Protein 1PSW (pdb70)

Secondary structure (DSSP, 8-state):
-EEEE--SSS---HHHHHHHHHHSTT--EE---GGGHHHHT---EEE----HHHHHHHHHHTTTTT-SEEEE-S--SGGGHHHHHTT-SEEEEE----TTT-TEEE---TTT----HHHHHTTS-TT---GGGSPSSP--------HHHHHHHHHHTT--SS---EEE---TT-GGGSPPHHHHHHHHHHHHHTT--EEE---GGGHHHHHHHHTTS-HHHHTTEEE-TTTS-HHHHHHHHHTSS-EEEESS---HHHHTT--EEEEESSS-TTSS----TTEEEEESS------HHHHTS-HHHHHHHHHHHHHHHH-

Organism: Escherichia coli (strain K12) (NCBI:txid83333)

Foldseek 3Di:
DEEEEFDAFLQGAVLQLVLLCVVDPPDAYEYYAPLCQLVLVLPSHNYHDYVVVPLLVSLCVLLVVVHQEYEYEDLDAVSLSSCVSVVHPAYEYENRVYVPSHVQYADDDCVQEFASLRNNCRSDHRPQTHSVSDDPDRDQQAGDEDPVLLVVLCVVQPHDPQFAEEEEQDAPVAQQQGQDLQQVLVLLVVVVVVGHAYEYEAAPVCQVSLVVSLVVDDPVSNVRYYYCHNVDRVNSVLSNLLRHQEYEYTPHSVLSNLNSQHQYEYEGEQDDCRYPNSNHPNYHYDWDDPDNHYGPRSPPCHSVNVNVVVVVSSVVSVD

InterPro domains:
  IPR002201 Glycosyl transferase, family 9 [PF01075] (69-324)
  IPR002201 Glycosyl transferase, family 9 [cd03789] (2-341)
  IPR011910 ADP-heptose--LPS heptosyltransferase 2 [TIGR02195] (2-343)
  IPR051199 Lipopolysaccharide/Lipooligosaccharide Heptosyltransferase [PTHR30160] (1-345)

CATH classification: 3.40.50.2000 (+1 more: 3.40.50.2000)

Radius of gyration: 20.98 Å; Cα contacts (8 Å, |Δi|>4): 592; chains: 1; bounding box: 40×54×54 Å

GO terms:
  GO:0008713 ADP-heptose-lipopolysaccharide heptosyltransferase activity (F, IDA)
  GO:0008713 ADP-heptose-lipopolysaccharide heptosyltransferase activity (F, EXP)
  GO:0005829 cytosol (C, IDA)
  GO:0009244 lipopolysaccharide core region biosynthetic process (P, IMP)

Structure (mmCIF, N/CA/C/O backbone):
data_1PSW
#
_entry.id   1PSW
#
_cell.length_a   63.407
_cell.length_b   150.125
_cell.length_c   49.674
_cell.angle_alpha   90.00
_cell.angle_beta   90.00
_cell.angle_gamma   90.00
#
_symmetry.space_group_name_H-M   'P 21 21 2'
#
loop_
_entity.id
_entity.type
_entity.pdbx_description
1 polymer 'ADP-HEPTOSE LPS HEPTOSYLTRANSFERASE II'
2 water water
#
loop_
_atom_site.group_PDB
_atom_site.id
_atom_site.type_symbol
_atom_site.label_atom_id
_atom_site.label_alt_id
_atom_site.label_comp_id
_atom_site.label_asym_id
_atom_site.label_entity_id
_atom_site.label_seq_id
_atom_site.pdbx_PDB_ins_code
_atom_site.Cartn_x
_atom_site.Cartn_y
_atom_site.Cartn_z
_atom_site.occupancy
_atom_site.B_iso_or_equiv
_atom_site.auth_seq_id
_atom_site.auth_comp_id
_atom_site.auth_asym_id
_atom_site.auth_atom_id
_atom_site.pdbx_PDB_model_num
ATOM 9 N N . LYS A 1 2 ? -4.410 19.536 25.300 1.00 32.55 2 LYS A N 1
ATOM 10 C CA . LYS A 1 2 ? -5.196 19.415 26.531 1.00 31.35 2 LYS A CA 1
ATOM 11 C C . LYS A 1 2 ? -4.439 18.610 27.580 1.00 29.18 2 LYS A C 1
ATOM 12 O O . LYS A 1 2 ? -4.183 17.418 27.412 1.00 27.14 2 LYS A O 1
ATOM 18 N N . ILE A 1 3 ? -4.101 19.267 28.678 1.00 26.62 3 ILE A N 1
ATOM 19 C CA . ILE A 1 3 ? -3.347 18.619 29.732 1.00 25.40 3 ILE A CA 1
ATOM 20 C C . ILE A 1 3 ? -4.107 18.555 31.051 1.00 24.36 3 ILE A C 1
ATOM 21 O O . ILE A 1 3 ? -4.719 19.532 31.481 1.00 24.41 3 ILE A O 1
ATOM 26 N N . LEU A 1 4 ? -4.068 17.386 31.683 1.00 21.80 4 LEU A N 1
ATOM 27 C CA . LEU A 1 4 ? -4.710 17.189 32.973 1.00 21.97 4 LEU A CA 1
ATOM 28 C C . LEU A 1 4 ? -3.609 17.014 34.009 1.00 22.28 4 LEU A C 1
ATOM 29 O O . LEU A 1 4 ? -2.717 16.181 33.845 1.00 23.97 4 LEU A O 1
ATOM 34 N N . VAL A 1 5 ? -3.671 17.801 35.074 1.00 20.70 5 VAL A N 1
ATOM 35 C CA . VAL A 1 5 ? -2.669 17.708 36.125 1.00 19.91 5 VAL A CA 1
ATOM 36 C C . VAL A 1 5 ? -3.304 17.311 37.449 1.00 20.70 5 VAL A C 1
ATOM 37 O O . VAL A 1 5 ? -4.303 17.893 37.866 1.00 21.31 5 VAL A O 1
ATOM 41 N N . ILE A 1 6 ? -2.737 16.296 38.090 1.00 20.99 6 ILE A N 1
ATOM 42 C CA . ILE A 1 6 ? -3.226 15.865 39.387 1.00 21.00 6 ILE A CA 1
ATOM 43 C C . ILE A 1 6 ? -2.342 16.653 40.340 1.00 21.26 6 ILE A C 1
ATOM 44 O O . ILE A 1 6 ? -1.168 16.328 40.517 1.00 20.29 6 ILE A O 1
ATOM 49 N N . GLY A 1 7 ? -2.894 17.708 40.927 1.00 22.43 7 GLY A N 1
ATOM 50 C CA . GLY A 1 7 ? -2.107 18.544 41.815 1.00 22.41 7 GLY A CA 1
ATOM 51 C C . GLY A 1 7 ? -1.958 18.026 43.228 1.00 23.94 7 GLY A C 1
ATOM 52 O O . GLY A 1 7 ? -2.749 17.185 43.674 1.00 22.15 7 GLY A O 1
ATOM 53 N N . PRO A 1 8 ? -0.944 18.517 43.961 1.00 23.53 8 PRO A N 1
ATOM 54 C CA . PRO A 1 8 ? -0.706 18.090 45.339 1.00 25.84 8 PRO A CA 1
ATOM 55 C C . PRO A 1 8 ? -1.749 18.658 46.288 1.00 26.40 8 PRO A C 1
ATOM 56 O O . PRO A 1 8 ? -2.498 19.561 45.921 1.00 29.23 8 PRO A O 1
ATOM 60 N N . SER A 1 9 ? -1.787 18.134 47.507 1.00 27.93 9 SER A N 1
ATOM 61 C CA . SER A 1 9 ? -2.760 18.568 48.501 1.00 30.66 9 SER A CA 1
ATOM 62 C C . SER A 1 9 ? -2.169 19.447 49.590 1.00 30.09 9 SER A C 1
ATOM 63 O O . SER A 1 9 ? -2.697 19.502 50.693 1.00 31.49 9 SER A O 1
ATOM 66 N N . TRP A 1 10 ? -1.070 20.124 49.287 1.00 29.31 10 TRP A N 1
ATOM 67 C CA . TRP A 1 10 ? -0.439 21.006 50.253 1.00 28.83 10 TRP A CA 1
ATOM 68 C C . TRP A 1 10 ? -0.201 22.349 49.603 1.00 25.92 10 TRP A C 1
ATOM 69 O O . TRP A 1 10 ? 0.195 22.411 48.443 1.00 22.97 10 TRP A O 1
ATOM 80 N N . VAL A 1 11 ? -0.444 23.420 50.350 1.00 24.11 11 VAL A N 1
ATOM 81 C CA . VAL A 1 11 ? -0.254 24.764 49.831 1.00 23.40 11 VAL A CA 1
ATOM 82 C C . VAL A 1 11 ? 1.129 24.961 49.224 1.00 21.18 11 VAL A C 1
ATOM 83 O O . VAL A 1 11 ? 1.245 25.389 48.077 1.00 21.60 11 VAL A O 1
ATOM 87 N N . GLY A 1 12 ? 2.172 24.639 49.983 1.00 21.02 12 GLY A N 1
ATOM 88 C CA . GLY A 1 12 ? 3.524 24.809 49.481 1.00 19.97 12 GLY A CA 1
ATOM 89 C C . GLY A 1 12 ? 3.750 24.117 48.153 1.00 21.72 12 GLY A C 1
ATOM 90 O O . GLY A 1 12 ? 4.173 24.746 47.184 1.00 21.15 12 GLY A O 1
ATOM 91 N N . ASP A 1 13 ? 3.465 22.818 48.117 1.00 19.31 13 ASP A N 1
ATOM 92 C CA . ASP A 1 13 ? 3.633 22.005 46.926 1.00 18.54 13 ASP A CA 1
ATOM 93 C C . ASP A 1 13 ? 2.818 22.543 45.752 1.00 17.84 13 ASP A C 1
ATOM 94 O O . ASP A 1 13 ? 3.294 22.564 44.620 1.00 16.53 13 ASP A O 1
ATOM 123 N N . SER A 1 17 ? 4.064 23.779 42.109 1.00 18.30 17 SER A N 1
ATOM 124 C CA . SER A 1 17 ? 3.597 23.172 40.874 1.00 17.29 17 SER A CA 1
ATOM 125 C C . SER A 1 17 ? 3.335 24.213 39.799 1.00 16.84 17 SER A C 1
ATOM 126 O O . SER A 1 17 ? 3.264 23.881 38.616 1.00 16.66 17 SER A O 1
ATOM 129 N N . GLN A 1 18 ? 3.213 25.478 40.186 1.00 16.30 18 GLN A N 1
ATOM 130 C CA . GLN A 1 18 ? 2.991 26.501 39.180 1.00 16.84 18 GLN A CA 1
ATOM 131 C C . GLN A 1 18 ? 4.174 26.545 38.220 1.00 16.52 18 GLN A C 1
ATOM 132 O O . GLN A 1 18 ? 4.018 26.904 37.060 1.00 16.81 18 GLN A O 1
ATOM 138 N N . SER A 1 19 ? 5.365 26.195 38.699 1.00 16.62 19 SER A N 1
ATOM 139 C CA . SER A 1 19 ? 6.542 26.205 37.832 1.00 17.11 19 SER A CA 1
ATOM 140 C C . SER A 1 19 ? 6.384 25.229 36.676 1.00 16.94 19 SER A C 1
ATOM 141 O O . SER A 1 19 ? 6.854 25.493 35.567 1.00 16.07 19 SER A O 1
ATOM 144 N N . LEU A 1 20 ? 5.744 24.093 36.932 1.00 16.25 20 LEU A N 1
ATOM 145 C CA . LEU A 1 20 ? 5.511 23.128 35.871 1.00 17.14 20 LEU A CA 1
ATOM 146 C C . LEU A 1 20 ? 4.545 23.738 34.848 1.00 16.28 20 LEU A C 1
ATOM 147 O O . LEU A 1 20 ? 4.777 23.642 33.642 1.00 18.18 20 LEU A O 1
ATOM 152 N N . TYR A 1 21 ? 3.470 24.363 35.328 1.00 15.72 21 TYR A N 1
ATOM 153 C CA . TYR A 1 21 ? 2.481 24.974 34.432 1.00 17.90 21 TYR A CA 1
ATOM 154 C C . TYR A 1 21 ? 3.118 26.076 33.584 1.00 17.63 21 TYR A C 1
ATOM 155 O O . TYR A 1 21 ? 2.850 26.176 32.382 1.00 18.96 21 TYR A O 1
ATOM 164 N N . ARG A 1 22 ? 3.955 26.903 34.209 1.00 16.14 22 ARG A N 1
ATOM 165 C CA . ARG A 1 22 ? 4.638 27.971 33.492 1.00 17.98 22 ARG A CA 1
ATOM 166 C C . ARG A 1 22 ? 5.584 27.372 32.460 1.00 18.73 22 ARG A C 1
ATOM 167 O O . ARG A 1 22 ? 5.706 27.881 31.352 1.00 18.06 22 ARG A O 1
ATOM 175 N N . THR A 1 23 ? 6.259 26.288 32.828 1.00 18.76 23 THR A N 1
ATOM 176 C CA . THR A 1 23 ? 7.191 25.650 31.913 1.00 18.03 23 THR A CA 1
ATOM 177 C C . THR A 1 23 ? 6.458 24.975 30.752 1.00 18.90 23 THR A C 1
ATOM 178 O O . THR A 1 23 ? 6.919 25.025 29.609 1.00 21.06 23 THR A O 1
ATOM 182 N N . LEU A 1 24 ? 5.312 24.363 31.033 1.00 19.38 24 LEU A N 1
ATOM 183 C CA . LEU A 1 24 ? 4.539 23.693 29.990 1.00 19.52 24 LEU A CA 1
ATOM 184 C C . LEU A 1 24 ? 4.086 24.661 28.907 1.00 20.23 24 LEU A C 1
ATOM 185 O O . LEU A 1 24 ? 4.111 24.336 27.724 1.00 20.71 24 LEU A O 1
ATOM 190 N N . GLN A 1 25 ? 3.667 25.850 29.318 1.00 19.86 25 GLN A N 1
ATOM 191 C CA . GLN A 1 25 ? 3.208 26.850 28.374 1.00 21.56 25 GLN A CA 1
ATOM 192 C C . GLN A 1 25 ? 4.349 27.504 27.610 1.00 22.60 25 GLN A C 1
ATOM 193 O O . GLN A 1 25 ? 4.135 28.132 26.576 1.00 24.50 25 GLN A O 1
ATOM 199 N N . ALA A 1 26 ? 5.568 27.343 28.112 1.00 21.62 26 ALA A N 1
ATOM 200 C CA . ALA A 1 26 ? 6.728 27.906 27.444 1.00 21.49 26 ALA A CA 1
ATOM 201 C C . ALA A 1 26 ? 7.327 26.884 26.473 1.00 20.70 26 ALA A C 1
ATOM 202 O O . ALA A 1 26 ? 8.015 27.258 25.528 1.00 23.10 26 ALA A O 1
ATOM 204 N N . ARG A 1 27 ? 7.070 25.598 26.708 1.00 19.96 27 ARG A N 1
ATOM 205 C CA . ARG A 1 27 ? 7.621 24.541 25.859 1.00 20.03 27 ARG A CA 1
ATOM 206 C C . ARG A 1 27 ? 6.624 23.946 24.874 1.00 20.14 27 ARG A C 1
ATOM 207 O O . ARG A 1 27 ? 7.020 23.261 23.932 1.00 19.03 27 ARG A O 1
ATOM 215 N N . TYR A 1 28 ? 5.337 24.203 25.091 1.00 20.62 28 TYR A N 1
ATOM 216 C CA . TYR A 1 28 ? 4.290 23.673 24.217 1.00 22.10 28 TYR A CA 1
ATOM 217 C C . TYR A 1 28 ? 3.320 24.748 23.766 1.00 23.05 28 TYR A C 1
ATOM 218 O O . TYR A 1 28 ? 2.888 25.585 24.565 1.00 24.75 28 TYR A O 1
ATOM 227 N N . PRO A 1 29 ? 2.968 24.740 22.475 1.00 22.81 29 PRO A N 1
ATOM 228 C CA . PRO A 1 29 ? 2.035 25.711 21.904 1.00 22.57 29 PRO A CA 1
ATOM 229 C C . PRO A 1 29 ? 0.606 25.415 22.359 1.00 23.83 29 PRO A C 1
ATOM 230 O O . PRO A 1 29 ? 0.190 24.255 22.421 1.00 23.90 29 PRO A O 1
ATOM 234 N N . GLN A 1 30 ? -0.129 26.475 22.680 1.00 23.29 30 GLN A N 1
ATOM 235 C CA . GLN A 1 30 ? -1.515 26.370 23.113 1.00 25.05 30 GLN A CA 1
ATOM 236 C C . GLN A 1 30 ? -1.766 25.273 24.149 1.00 26.81 30 GLN A C 1
ATOM 237 O O . GLN A 1 30 ? -2.627 24.399 23.965 1.00 27.42 30 GLN A O 1
ATOM 243 N N . ALA A 1 31 ? -1.012 25.314 25.242 1.00 25.92 31 ALA A N 1
ATOM 244 C CA . ALA A 1 31 ? -1.176 24.330 26.302 1.00 27.00 31 ALA A CA 1
ATOM 245 C C . ALA A 1 31 ? -2.329 24.741 27.216 1.00 26.55 31 ALA A C 1
ATOM 246 O O . ALA A 1 31 ? -2.280 25.784 27.865 1.00 28.28 31 ALA A O 1
ATOM 248 N N . ILE A 1 32 ? -3.374 23.920 27.237 1.00 25.88 32 ILE A N 1
ATOM 249 C CA . ILE A 1 32 ? -4.552 24.158 28.069 1.00 25.41 32 ILE A CA 1
ATOM 250 C C . ILE A 1 32 ? -4.399 23.224 29.266 1.00 24.80 32 ILE A C 1
ATOM 251 O O . ILE A 1 32 ? -4.428 21.997 29.118 1.00 24.30 32 ILE A O 1
ATOM 256 N N . ILE A 1 33 ? -4.238 23.808 30.449 1.00 22.75 33 ILE A N 1
ATOM 257 C CA . ILE A 1 33 ? -4.007 23.028 31.659 1.00 21.54 33 ILE A CA 1
ATOM 258 C C . ILE A 1 33 ? -5.130 23.014 32.689 1.00 20.47 33 ILE A C 1
ATOM 259 O O . ILE A 1 33 ? -5.516 24.055 33.216 1.00 19.19 33 ILE A O 1
ATOM 264 N N . ASP A 1 34 ? -5.651 21.821 32.967 1.00 19.63 34 ASP A N 1
ATOM 265 C CA . ASP A 1 34 ? -6.695 21.653 33.968 1.00 19.83 34 ASP A CA 1
ATOM 266 C C . ASP A 1 34 ? -6.018 20.988 35.162 1.00 20.80 34 ASP A C 1
ATOM 267 O O . ASP A 1 34 ? -5.174 20.104 34.991 1.00 21.02 34 ASP A O 1
ATOM 272 N N . VAL A 1 35 ? -6.377 21.416 36.366 1.00 19.34 35 VAL A N 1
ATOM 273 C CA . VAL A 1 35 ? -5.774 20.861 37.567 1.00 19.76 35 VAL A CA 1
ATOM 274 C C . VAL A 1 35 ? -6.825 20.318 38.512 1.00 21.72 35 VAL A C 1
ATOM 275 O O . VAL A 1 35 ? -7.778 21.015 38.866 1.00 20.07 35 VAL A O 1
ATOM 287 N N . ALA A 1 37 ? -7.613 19.012 42.175 1.00 24.99 37 ALA A N 1
ATOM 288 C CA . ALA A 1 37 ? -7.121 19.112 43.545 1.00 27.28 37 ALA A CA 1
ATOM 289 C C . ALA A 1 37 ? -8.310 19.257 44.490 1.00 28.17 37 ALA A C 1
ATOM 290 O O . ALA A 1 37 ? -9.437 19.464 44.047 1.00 30.19 37 ALA A O 1
ATOM 292 N N . PRO A 1 38 ? -8.076 19.130 45.807 1.00 29.30 38 PRO A N 1
ATOM 293 C CA . PRO A 1 38 ? -9.171 19.262 46.770 1.00 30.54 38 PRO A CA 1
ATOM 294 C C . PRO A 1 38 ? -9.909 20.582 46.572 1.00 33.06 38 PRO A C 1
ATOM 295 O O . PRO A 1 38 ? -9.382 21.510 45.955 1.00 32.48 38 PRO A O 1
ATOM 299 N N . ALA A 1 39 ? -11.126 20.662 47.102 1.00 34.39 39 ALA A N 1
ATOM 300 C CA . ALA A 1 39 ? -11.946 21.864 46.986 1.00 35.26 39 ALA A CA 1
ATOM 301 C C . ALA A 1 39 ? -11.230 23.114 47.503 1.00 35.75 39 ALA A C 1
ATOM 302 O O . ALA A 1 39 ? -11.236 24.148 46.844 1.00 34.94 39 ALA A O 1
ATOM 304 N N . TRP A 1 40 ? -10.606 23.012 48.672 1.00 36.49 40 TRP A N 1
ATOM 305 C CA . TRP A 1 40 ? -9.920 24.156 49.256 1.00 37.67 40 TRP A CA 1
ATOM 306 C C . TRP A 1 40 ? -8.748 24.675 48.418 1.00 38.38 40 TRP A C 1
ATOM 307 O O . TRP A 1 40 ? -8.224 25.763 48.677 1.00 37.33 40 TRP A O 1
ATOM 318 N N . CYS A 1 41 ? -8.338 23.902 47.416 1.00 37.84 41 CYS A N 1
ATOM 319 C CA . CYS A 1 41 ? -7.239 24.310 46.548 1.00 37.17 41 CYS A CA 1
ATOM 320 C C . CYS A 1 41 ? -7.708 25.220 45.421 1.00 35.95 41 CYS A C 1
ATOM 321 O O . CYS A 1 41 ? -6.930 26.019 44.892 1.00 37.61 41 CYS A O 1
ATOM 324 N N . ARG A 1 42 ? -8.977 25.105 45.051 1.00 33.89 42 ARG A N 1
ATOM 325 C CA . ARG A 1 42 ? -9.505 25.917 43.966 1.00 32.74 42 ARG A CA 1
ATOM 326 C C . ARG A 1 42 ? -9.170 27.404 44.070 1.00 29.95 42 ARG A C 1
ATOM 327 O O . ARG A 1 42 ? -8.808 28.021 43.074 1.00 26.55 42 ARG A O 1
ATOM 335 N N . PRO A 1 43 ? -9.290 27.996 45.273 1.00 27.93 43 PRO A N 1
ATOM 336 C CA . PRO A 1 43 ? -8.987 29.425 45.426 1.00 27.41 43 PRO A CA 1
ATOM 337 C C . PRO A 1 43 ? -7.585 29.823 44.965 1.00 25.08 43 PRO A C 1
ATOM 338 O O . PRO A 1 43 ? -7.412 30.838 44.291 1.00 25.00 43 PRO A O 1
ATOM 342 N N . LEU A 1 44 ? -6.586 29.021 45.321 1.00 23.14 44 LEU A N 1
ATOM 343 C CA . LEU A 1 44 ? -5.207 29.317 44.941 1.00 21.83 44 LEU A CA 1
ATOM 344 C C . LEU A 1 44 ? -5.018 29.191 43.436 1.00 22.55 44 LEU A C 1
ATOM 345 O O . LEU A 1 44 ? -4.372 30.033 42.799 1.00 22.59 44 LEU A O 1
ATOM 350 N N . LEU A 1 45 ? -5.582 28.131 42.871 1.00 20.23 45 LEU A N 1
ATOM 351 C CA . LEU A 1 45 ? -5.491 27.892 41.438 1.00 22.77 45 LEU A CA 1
ATOM 352 C C . LEU A 1 45 ? -6.114 29.035 40.649 1.00 22.69 45 LEU A C 1
ATOM 353 O O . LEU A 1 45 ? -5.670 29.351 39.543 1.00 23.63 45 LEU A O 1
ATOM 358 N N . SER A 1 46 ? -7.148 29.651 41.213 1.00 23.25 46 SER A N 1
ATOM 359 C CA . SER A 1 46 ? -7.826 30.741 40.522 1.00 25.43 46 SER A CA 1
ATOM 360 C C . SER A 1 46 ? -6.911 31.958 40.412 1.00 25.05 46 SER A C 1
ATOM 361 O O . SER A 1 46 ? -7.174 32.864 39.624 1.00 26.90 46 SER A O 1
ATOM 364 N N . ARG A 1 47 ? -5.836 31.976 41.198 1.00 23.04 47 ARG A N 1
ATOM 365 C CA . ARG A 1 47 ? -4.891 33.080 41.152 1.00 21.69 47 ARG A CA 1
ATOM 366 C C . ARG A 1 47 ? -3.772 32.828 40.146 1.00 22.97 47 ARG A C 1
ATOM 367 O O . ARG A 1 47 ? -2.964 33.722 39.898 1.00 24.21 47 ARG A O 1
ATOM 383 N N . PRO A 1 49 ? -2.731 32.279 36.377 1.00 25.77 49 PRO A N 1
ATOM 384 C CA . PRO A 1 49 ? -3.199 32.465 35.001 1.00 25.88 49 PRO A CA 1
ATOM 385 C C . PRO A 1 49 ? -2.912 31.296 34.058 1.00 25.09 49 PRO A C 1
ATOM 386 O O . PRO A 1 49 ? -3.551 31.162 33.014 1.00 24.87 49 PRO A O 1
ATOM 390 N N . GLU A 1 50 ? -1.948 30.459 34.425 1.00 22.71 50 GLU A N 1
ATOM 391 C CA . GLU A 1 50 ? -1.588 29.308 33.606 1.00 22.58 50 GLU A CA 1
ATOM 392 C C . GLU A 1 50 ? -2.642 28.203 33.664 1.00 22.85 50 GLU A C 1
ATOM 393 O O . GLU A 1 50 ? -2.690 27.333 32.789 1.00 22.11 50 GLU A O 1
ATOM 399 N N . VAL A 1 51 ? -3.486 28.240 34.690 1.00 21.96 51 VAL A N 1
ATOM 400 C CA . VAL A 1 51 ? -4.515 27.220 34.871 1.00 23.47 51 VAL A CA 1
ATOM 401 C C . VAL A 1 51 ? -5.836 27.554 34.185 1.00 24.48 51 VAL A C 1
ATOM 402 O O . VAL A 1 51 ? -6.439 28.594 34.439 1.00 22.32 51 VAL A O 1
ATOM 406 N N . ASN A 1 52 ? -6.275 26.657 33.310 1.00 26.72 52 ASN A N 1
ATOM 407 C CA . ASN A 1 52 ? -7.516 26.849 32.580 1.00 29.65 52 ASN A CA 1
ATOM 408 C C . ASN A 1 52 ? -8.727 26.612 33.465 1.00 31.60 52 ASN A C 1
ATOM 409 O O . ASN A 1 52 ? -9.599 27.471 33.574 1.00 34.63 52 ASN A O 1
ATOM 414 N N . GLU A 1 53 ? -8.777 25.446 34.099 1.00 33.27 53 GLU A N 1
ATOM 415 C CA . GLU A 1 53 ? -9.907 25.102 34.951 1.00 34.55 53 GLU A CA 1
ATOM 416 C C . GLU A 1 53 ? -9.518 24.193 36.112 1.00 34.55 53 GLU A C 1
ATOM 417 O O . GLU A 1 53 ? -8.603 23.377 36.001 1.00 32.08 53 GLU A O 1
ATOM 423 N N . ALA A 1 54 ? -10.225 24.339 37.226 1.00 34.52 54 ALA A N 1
ATOM 424 C CA . ALA A 1 54 ? -9.964 23.520 38.402 1.00 36.95 54 ALA A CA 1
ATOM 425 C C . ALA A 1 54 ? -11.008 22.409 38.489 1.00 38.15 54 ALA A C 1
ATOM 426 O O . ALA A 1 54 ? -12.114 22.626 38.980 1.00 38.97 54 ALA A O 1
ATOM 428 N N . ILE A 1 55 ? -10.651 21.221 38.004 1.00 40.44 55 ILE A N 1
ATOM 429 C CA . ILE A 1 55 ? -11.552 20.071 38.027 1.00 41.47 55 ILE A CA 1
ATOM 430 C C . ILE A 1 55 ? -11.983 19.749 39.457 1.00 43.65 55 ILE A C 1
ATOM 431 O O . ILE A 1 55 ? -11.161 19.363 40.289 1.00 42.92 55 ILE A O 1
ATOM 436 N N . PRO A 1 56 ? -13.286 19.901 39.758 1.00 45.85 56 PRO A N 1
ATOM 437 C CA . PRO A 1 56 ? -13.824 19.627 41.095 1.00 46.80 56 PRO A CA 1
ATOM 438 C C . PRO A 1 56 ? -13.895 18.135 41.413 1.00 47.78 56 PRO A C 1
ATOM 439 O O . PRO A 1 56 ? -14.500 17.358 40.672 1.00 47.34 56 PRO A O 1
ATOM 451 N N . GLU A 1 65 ? -13.968 4.318 47.687 1.00 63.26 65 GLU A N 1
ATOM 452 C CA . GLU A 1 65 ? -13.686 5.428 46.782 1.00 63.26 65 GLU A CA 1
ATOM 453 C C . GLU A 1 65 ? -13.295 4.904 45.404 1.00 61.75 65 GLU A C 1
ATOM 454 O O . GLU A 1 65 ? -13.416 5.614 44.406 1.00 61.35 65 GLU A O 1
ATOM 460 N N . ILE A 1 66 ? -12.830 3.661 45.353 1.00 59.82 66 ILE A N 1
ATOM 461 C CA . ILE A 1 66 ? -12.416 3.055 44.092 1.00 58.36 66 ILE A CA 1
ATOM 462 C C . ILE A 1 66 ? -13.524 3.154 43.051 1.00 57.02 66 ILE A C 1
ATOM 463 O O . ILE A 1 66 ? -13.264 3.429 41.879 1.00 56.07 66 ILE A O 1
ATOM 468 N N . GLY A 1 67 ? -14.760 2.929 43.483 1.00 55.98 67 GLY A N 1
ATOM 469 C CA . GLY A 1 67 ? -15.883 3.003 42.567 1.00 54.82 67 GLY A CA 1
ATOM 470 C C . GLY A 1 67 ? -16.111 4.420 42.081 1.00 53.77 67 GLY A C 1
ATOM 471 O O . GLY A 1 67 ? -16.571 4.635 40.962 1.00 52.71 67 GLY A O 1
ATOM 472 N N . GLU A 1 68 ? -15.786 5.388 42.931 1.00 53.41 68 GLU A N 1
ATOM 473 C CA . GLU A 1 68 ? -15.950 6.798 42.600 1.00 53.20 68 GLU A CA 1
ATOM 474 C C . GLU A 1 68 ? -14.860 7.256 41.641 1.00 50.89 68 GLU A C 1
ATOM 475 O O . GLU A 1 68 ? -15.136 7.946 40.662 1.00 50.73 68 GLU A O 1
ATOM 481 N N . ARG A 1 69 ? -13.620 6.873 41.933 1.00 48.73 69 ARG A N 1
ATOM 482 C CA . ARG A 1 69 ? -12.491 7.242 41.092 1.00 46.36 69 ARG A CA 1
ATOM 483 C C . ARG A 1 69 ? -12.727 6.830 39.646 1.00 45.00 69 ARG A C 1
ATOM 484 O O . ARG A 1 69 ? -12.384 7.567 38.721 1.00 42.94 69 ARG A O 1
ATOM 492 N N . ARG A 1 70 ? -13.309 5.649 39.452 1.00 44.55 70 ARG A N 1
ATOM 493 C CA . ARG A 1 70 ? -13.590 5.163 38.105 1.00 44.83 70 ARG A CA 1
ATOM 494 C C . ARG A 1 70 ? -14.641 6.037 37.429 1.00 43.53 70 ARG A C 1
ATOM 495 O O . ARG A 1 70 ? -14.488 6.415 36.266 1.00 42.84 70 ARG A O 1
ATOM 503 N N . LYS A 1 71 ? -15.702 6.364 38.160 1.00 42.72 71 LYS A N 1
ATOM 504 C CA . LYS A 1 71 ? -16.764 7.209 37.619 1.00 42.35 71 LYS A CA 1
ATOM 505 C C . LYS A 1 71 ? -16.195 8.581 37.275 1.00 40.05 71 LYS A C 1
ATOM 506 O O . LYS A 1 71 ? -16.470 9.130 36.208 1.00 39.24 71 LYS A O 1
ATOM 512 N N . LEU A 1 72 ? -15.402 9.130 38.188 1.00 38.86 72 LEU A N 1
ATOM 513 C CA . LEU A 1 72 ? -14.782 10.431 37.974 1.00 37.71 72 LEU A CA 1
ATOM 514 C C . LEU A 1 72 ? -13.918 10.373 36.721 1.00 36.30 72 LEU A C 1
ATOM 515 O O . LEU A 1 72 ? -14.018 11.231 35.845 1.00 36.15 72 LEU A O 1
ATOM 520 N N . GLY A 1 73 ? -13.073 9.350 36.641 1.00 35.26 73 GLY A N 1
ATOM 521 C CA . GLY A 1 73 ? -12.201 9.195 35.493 1.00 35.61 73 GLY A CA 1
ATOM 522 C C . GLY A 1 73 ? -12.958 9.047 34.187 1.00 36.85 73 GLY A C 1
ATOM 523 O O . GLY A 1 73 ? -12.558 9.603 33.162 1.00 37.07 73 GLY A O 1
ATOM 524 N N . HIS A 1 74 ? -14.056 8.298 34.220 1.00 37.22 74 HIS A N 1
ATOM 525 C CA . HIS A 1 74 ? -14.867 8.077 33.027 1.00 38.22 74 HIS A CA 1
ATOM 526 C C . HIS A 1 74 ? -15.486 9.363 32.495 1.00 37.10 74 HIS A C 1
ATOM 527 O O . HIS A 1 74 ? -15.585 9.553 31.284 1.00 37.43 74 HIS A O 1
ATOM 534 N N . SER A 1 75 ? -15.899 10.241 33.401 1.00 36.72 75 SER A N 1
ATOM 535 C CA . SER A 1 75 ? -16.512 11.504 33.014 1.00 37.87 75 SER A CA 1
ATOM 536 C C . SER A 1 75 ? -15.510 12.434 32.334 1.00 37.28 75 SER A C 1
ATOM 537 O O . SER A 1 75 ? -15.899 13.335 31.592 1.00 37.72 75 SER A O 1
ATOM 540 N N . LEU A 1 76 ? -14.223 12.208 32.584 1.00 35.94 76 LEU A N 1
ATOM 541 C CA . LEU A 1 76 ? -13.167 13.031 32.006 1.00 36.03 76 LEU A CA 1
ATOM 542 C C . LEU A 1 76 ? -12.770 12.588 30.606 1.00 36.92 76 LEU A C 1
ATOM 543 O O . LEU A 1 76 ? -11.952 13.235 29.957 1.00 35.52 76 LEU A O 1
ATOM 548 N N . ARG A 1 77 ? -13.342 11.482 30.143 1.00 39.06 77 ARG A N 1
ATOM 549 C CA . ARG A 1 77 ? -13.035 10.982 28.811 1.00 42.01 77 ARG A CA 1
ATOM 550 C C . ARG A 1 77 ? -13.468 11.986 27.754 1.00 42.48 77 ARG A C 1
ATOM 551 O O . ARG A 1 77 ? -12.796 12.159 26.738 1.00 42.66 77 ARG A O 1
ATOM 559 N N . GLU A 1 78 ? -14.594 12.647 28.000 1.00 43.53 78 GLU A N 1
ATOM 560 C CA . GLU A 1 78 ? -15.120 13.647 27.078 1.00 45.35 78 GLU A CA 1
ATOM 561 C C . GLU A 1 78 ? -14.117 14.775 26.845 1.00 44.36 78 GLU A C 1
ATOM 562 O O . GLU A 1 78 ? -14.036 15.320 25.745 1.00 44.68 78 GLU A O 1
ATOM 568 N N . LYS A 1 79 ? -13.354 15.113 27.883 1.00 42.90 79 LYS A N 1
ATOM 569 C CA . LYS A 1 79 ? -12.350 16.171 27.801 1.00 41.33 79 LYS A CA 1
ATOM 570 C C . LYS A 1 79 ? -11.288 15.829 26.763 1.00 40.18 79 LYS A C 1
ATOM 571 O O . LYS A 1 79 ? -10.666 16.716 26.182 1.00 40.43 79 LYS A O 1
ATOM 577 N N . ARG A 1 80 ? -11.073 14.537 26.545 1.00 38.38 80 ARG A N 1
ATOM 578 C CA . ARG A 1 80 ? -10.083 14.088 25.576 1.00 37.48 80 ARG A CA 1
ATOM 579 C C . ARG A 1 80 ? -8.698 14.668 25.876 1.00 35.12 80 ARG A C 1
ATOM 580 O O . ARG A 1 80 ? -8.054 15.253 25.001 1.00 33.25 80 ARG A O 1
ATOM 588 N N . TYR A 1 81 ? -8.246 14.514 27.115 1.00 31.28 81 TYR A N 1
ATOM 589 C CA . TYR A 1 81 ? -6.934 15.007 27.507 1.00 29.75 81 TYR A CA 1
ATOM 590 C C . TYR A 1 81 ? -5.841 14.293 26.728 1.00 29.92 81 TYR A C 1
ATOM 591 O O . TYR A 1 81 ? -5.841 13.065 26.612 1.00 29.73 81 TYR A O 1
ATOM 600 N N . ASP A 1 82 ? -4.915 15.078 26.192 1.00 30.17 82 ASP A N 1
ATOM 601 C CA . ASP A 1 82 ? -3.795 14.551 25.426 1.00 31.73 82 ASP A CA 1
ATOM 602 C C . ASP A 1 82 ? -2.723 13.987 26.361 1.00 32.27 82 ASP A C 1
ATOM 603 O O . ASP A 1 82 ? -2.145 12.931 26.102 1.00 32.56 82 ASP A O 1
ATOM 608 N N . ARG A 1 83 ? -2.459 14.705 27.449 1.00 31.66 83 ARG A N 1
ATOM 609 C CA . ARG A 1 83 ? -1.450 14.285 28.416 1.00 30.20 83 ARG A CA 1
ATOM 610 C C . ARG A 1 83 ? -1.942 14.425 29.847 1.00 27.93 83 ARG A C 1
ATOM 611 O O . ARG A 1 83 ? -2.932 15.105 30.113 1.00 27.15 83 ARG A O 1
ATOM 619 N N . ALA A 1 84 ? -1.235 13.780 30.767 1.00 26.23 84 ALA A N 1
ATOM 620 C CA . ALA A 1 84 ? -1.571 13.860 32.178 1.00 24.56 84 ALA A CA 1
ATOM 621 C C . ALA A 1 84 ? -0.285 13.851 32.995 1.00 24.37 84 ALA A C 1
ATOM 622 O O . ALA A 1 84 ? 0.680 13.169 32.645 1.00 25.47 84 ALA A O 1
ATOM 624 N N . TYR A 1 85 ? -0.272 14.629 34.072 1.00 22.42 85 TYR A N 1
ATOM 625 C CA . TYR A 1 85 ? 0.885 14.707 34.961 1.00 22.09 85 TYR A CA 1
ATOM 626 C C . TYR A 1 85 ? 0.393 14.468 36.382 1.00 20.87 85 TYR A C 1
ATOM 627 O O . TYR A 1 85 ? -0.505 15.160 36.856 1.00 23.26 85 TYR A O 1
ATOM 636 N N . VAL A 1 86 ? 0.975 13.484 37.054 1.00 19.83 86 VAL A N 1
ATOM 637 C CA . VAL A 1 86 ? 0.588 13.170 38.422 1.00 20.86 86 VAL A CA 1
ATOM 638 C C . VAL A 1 86 ? 1.687 13.676 39.344 1.00 20.06 86 VAL A C 1
ATOM 639 O O . VAL A 1 86 ? 2.816 13.181 39.302 1.00 21.33 86 VAL A O 1
ATOM 643 N N . LEU A 1 87 ? 1.361 14.667 40.174 1.00 19.59 87 LEU A N 1
ATOM 644 C CA . LEU A 1 87 ? 2.347 15.274 41.076 1.00 19.05 87 LEU A CA 1
ATOM 645 C C . LEU A 1 87 ? 2.458 14.625 42.446 1.00 18.52 87 LEU A C 1
ATOM 646 O O . LEU A 1 87 ? 3.544 14.564 43.017 1.00 19.53 87 LEU A O 1
ATOM 651 N N . PRO A 1 88 ? 1.339 14.142 43.004 1.00 20.06 88 PRO A N 1
ATOM 652 C CA . PRO A 1 88 ? 1.460 13.505 44.319 1.00 21.73 88 PRO A CA 1
ATOM 653 C C . PRO A 1 88 ? 2.264 12.219 44.120 1.00 22.94 88 PRO A C 1
ATOM 654 O O . PRO A 1 88 ? 2.460 11.788 42.982 1.00 21.98 88 PRO A O 1
ATOM 658 N N . ASN A 1 89 ? 2.736 11.610 45.201 1.00 24.77 89 ASN A N 1
ATOM 659 C CA . ASN A 1 89 ? 3.507 10.376 45.083 1.00 27.77 89 ASN A CA 1
ATOM 660 C C . ASN A 1 89 ? 2.657 9.136 45.346 1.00 28.47 89 AS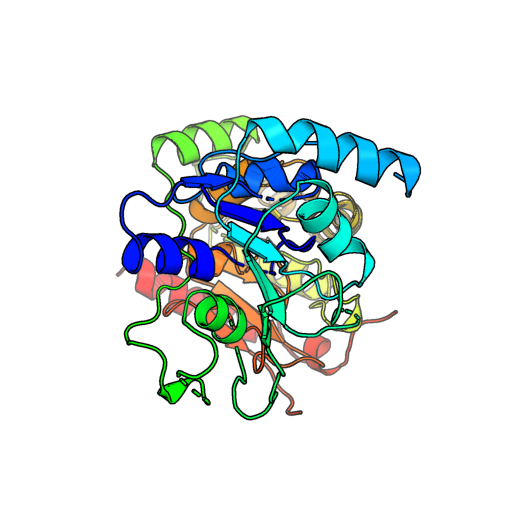N A C 1
ATOM 661 O O . ASN A 1 89 ? 3.048 8.034 44.979 1.00 29.69 89 ASN A O 1
ATOM 666 N N . SER A 1 90 ? 1.496 9.320 45.968 1.00 30.57 90 SER A N 1
ATOM 667 C CA . SER A 1 90 ? 0.624 8.198 46.292 1.00 33.05 90 SER A CA 1
ATOM 668 C C . SER A 1 90 ? 0.258 7.381 45.062 1.00 33.66 90 SER A C 1
ATOM 669 O O . SER A 1 90 ? 0.147 7.904 43.953 1.00 32.91 90 SER A O 1
ATOM 672 N N . PHE A 1 91 ? 0.084 6.084 45.274 1.00 35.22 91 PHE A N 1
ATOM 673 C CA . PHE A 1 91 ? -0.286 5.167 44.212 1.00 36.07 91 PHE A CA 1
ATOM 674 C C . PHE A 1 91 ? -1.663 5.519 43.644 1.00 33.60 91 PHE A C 1
ATOM 675 O O . PHE A 1 91 ? -1.824 5.662 42.436 1.00 33.13 91 PHE A O 1
ATOM 683 N N . LYS A 1 92 ? -2.646 5.662 44.524 1.00 33.73 92 LYS A N 1
ATOM 684 C CA . LYS A 1 92 ? -4.010 5.964 44.110 1.00 33.68 92 LYS A CA 1
ATOM 685 C C . LYS A 1 92 ? -4.156 7.271 43.333 1.00 32.59 92 LYS A C 1
ATOM 686 O O . LYS A 1 92 ? -5.082 7.414 42.530 1.00 31.80 92 LYS A O 1
ATOM 692 N N . SER A 1 93 ? -3.250 8.221 43.556 1.00 29.64 93 SER A N 1
ATOM 693 C CA . SER A 1 93 ? -3.336 9.507 42.861 1.00 28.35 93 SER A CA 1
ATOM 694 C C . SER A 1 93 ? -3.192 9.392 41.343 1.00 27.40 93 SER A C 1
ATOM 695 O O . SER A 1 93 ? -3.657 10.262 40.611 1.00 27.74 93 SER A O 1
ATOM 698 N N . ALA A 1 94 ? -2.563 8.322 40.864 1.00 26.58 94 ALA A N 1
ATOM 699 C CA . ALA A 1 94 ? -2.395 8.148 39.426 1.00 26.68 94 ALA A CA 1
ATOM 700 C C . ALA A 1 94 ? -3.481 7.280 38.785 1.00 28.22 94 ALA A C 1
ATOM 701 O O . ALA A 1 94 ? -3.403 6.952 37.600 1.00 28.98 94 ALA A O 1
ATOM 703 N N . LEU A 1 95 ? -4.498 6.921 39.559 1.00 29.77 95 LEU A N 1
ATOM 704 C CA . LEU A 1 95 ? -5.580 6.086 39.045 1.00 31.72 95 LEU A CA 1
ATOM 705 C C . LEU A 1 95 ? -6.494 6.818 38.063 1.00 32.13 95 LEU A C 1
ATOM 706 O O . LEU A 1 95 ? -6.759 6.323 36.966 1.00 31.70 95 LEU A O 1
ATOM 711 N N . VAL A 1 96 ? -6.971 7.995 38.451 1.00 31.61 96 VAL A N 1
ATOM 712 C CA . VAL A 1 96 ? -7.865 8.773 37.601 1.00 31.27 96 VAL A CA 1
ATOM 713 C C . VAL A 1 96 ? -7.403 8.918 36.152 1.00 30.73 96 VAL A C 1
ATOM 714 O O . VAL A 1 96 ? -8.168 8.643 35.229 1.00 29.94 96 VAL A O 1
ATOM 718 N N . PRO A 1 97 ? -6.151 9.354 35.930 1.00 30.74 97 PRO A N 1
ATOM 719 C CA . PRO A 1 97 ? -5.652 9.516 34.560 1.00 31.38 97 PRO A CA 1
ATOM 720 C C . PRO A 1 97 ? -5.801 8.263 33.702 1.00 32.67 97 PRO A C 1
ATOM 721 O O . PRO A 1 97 ? -6.071 8.347 32.500 1.00 31.85 97 PRO A O 1
ATOM 725 N N . LEU A 1 98 ? -5.621 7.100 34.315 1.00 33.82 98 LEU A N 1
ATOM 726 C CA . LEU A 1 98 ? -5.746 5.846 33.583 1.00 35.46 98 LEU A CA 1
ATOM 727 C C . LEU A 1 98 ? -7.203 5.614 33.194 1.00 34.16 98 LEU A C 1
ATOM 728 O O . LEU A 1 98 ? -7.500 5.325 32.037 1.00 35.04 98 LEU A O 1
ATOM 733 N N . PHE A 1 99 ? -8.107 5.753 34.160 1.00 33.66 99 PHE A N 1
ATOM 734 C CA . PHE A 1 99 ? -9.530 5.561 33.903 1.00 35.55 99 PHE A CA 1
ATOM 735 C C . PHE A 1 99 ? -10.045 6.551 32.860 1.00 36.33 99 PHE A C 1
ATOM 736 O O . PHE A 1 99 ? -11.014 6.270 32.152 1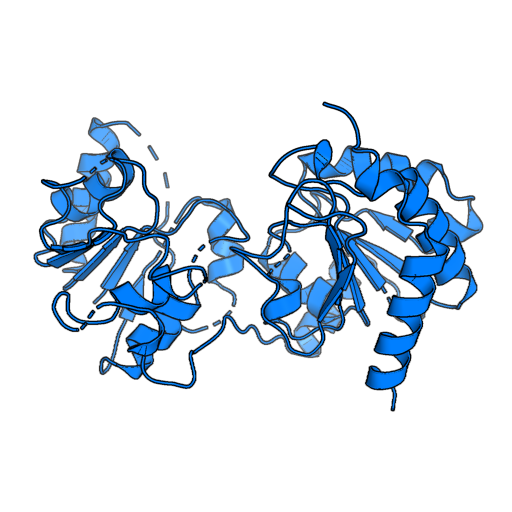.00 36.21 99 PHE A O 1
ATOM 744 N N . ALA A 1 100 ? -9.396 7.708 32.772 1.00 35.16 100 ALA A N 1
ATOM 745 C CA . ALA A 1 100 ? -9.784 8.740 31.821 1.00 34.43 100 ALA A CA 1
ATOM 746 C C . ALA A 1 100 ? -9.369 8.363 30.404 1.00 34.64 100 ALA A C 1
ATOM 747 O O . ALA A 1 100 ? -9.771 9.011 29.440 1.00 34.21 100 ALA A O 1
ATOM 749 N N . GLY A 1 101 ? -8.555 7.318 30.281 1.00 34.39 101 GLY A N 1
ATOM 750 C CA . GLY A 1 101 ? -8.108 6.881 28.971 1.00 34.13 101 GLY A CA 1
ATOM 751 C C . GLY A 1 101 ? -7.061 7.779 28.341 1.00 34.45 101 GLY A C 1
ATOM 752 O O . GLY A 1 101 ? -6.904 7.797 27.121 1.00 34.80 101 GLY A O 1
ATOM 753 N N . ILE A 1 102 ? -6.337 8.528 29.166 1.00 34.03 102 ILE A N 1
ATOM 754 C CA . ILE A 1 102 ? -5.301 9.428 28.658 1.00 33.63 102 ILE A CA 1
ATOM 755 C C . ILE A 1 102 ? -4.093 8.618 28.189 1.00 34.46 102 ILE A C 1
ATOM 756 O O . ILE A 1 102 ? -3.529 7.835 28.953 1.00 33.15 102 ILE A O 1
ATOM 761 N N . PRO A 1 103 ? -3.674 8.806 26.926 1.00 35.31 103 PRO A N 1
ATOM 762 C CA . PRO A 1 103 ? -2.537 8.088 26.341 1.00 37.14 103 PRO A CA 1
ATOM 763 C C . PRO A 1 103 ? -1.180 8.287 26.999 1.00 39.14 103 PRO A C 1
ATOM 764 O O . PRO A 1 103 ? -0.426 7.327 27.174 1.00 39.67 103 PRO A O 1
ATOM 768 N N . HIS A 1 104 ? -0.867 9.528 27.356 1.00 40.09 104 HIS A N 1
ATOM 769 C CA . HIS A 1 104 ? 0.418 9.848 27.974 1.00 40.22 104 HIS A CA 1
ATOM 770 C C . HIS A 1 104 ? 0.256 10.305 29.417 1.00 38.21 104 HIS A C 1
ATOM 771 O O . HIS A 1 104 ? -0.284 11.374 29.686 1.00 37.25 104 HIS A O 1
ATOM 778 N N . ARG A 1 105 ? 0.741 9.484 30.338 1.00 35.12 105 ARG A N 1
ATOM 779 C CA . ARG A 1 105 ? 0.653 9.776 31.760 1.00 34.25 105 ARG A CA 1
ATOM 780 C C . ARG A 1 105 ? 2.052 9.817 32.377 1.00 34.02 105 ARG A C 1
ATOM 781 O O . ARG A 1 105 ? 2.715 8.787 32.499 1.00 32.52 105 ARG A O 1
ATOM 789 N N . THR A 1 106 ? 2.481 11.017 32.772 1.00 32.73 106 THR A N 1
ATOM 790 C CA . THR A 1 106 ? 3.816 11.241 33.335 1.00 31.29 106 THR A CA 1
ATOM 791 C C . THR A 1 106 ? 3.863 11.543 34.832 1.00 30.17 106 THR A C 1
ATOM 792 O O . THR A 1 106 ? 2.931 12.117 35.392 1.00 27.65 106 THR A O 1
ATOM 796 N N . GLY A 1 107 ? 4.973 11.169 35.465 1.00 28.94 107 GLY A N 1
ATOM 797 C CA . GLY A 1 107 ? 5.150 11.418 36.884 1.00 28.24 107 GLY A CA 1
ATOM 798 C C . GLY A 1 107 ? 6.323 10.650 37.456 1.00 28.92 107 GLY A C 1
ATOM 799 O O . GLY A 1 107 ? 6.780 9.677 36.856 1.00 29.89 107 GLY A O 1
ATOM 800 N N . TRP A 1 108 ? 6.835 11.088 38.603 1.00 27.98 108 TRP A N 1
ATOM 801 C CA . TRP A 1 108 ? 7.948 10.373 39.218 1.00 27.17 108 TRP A CA 1
ATOM 802 C C . TRP A 1 108 ? 7.402 9.044 39.723 1.00 27.59 108 TRP A C 1
ATOM 803 O O . TRP A 1 108 ? 6.218 8.930 40.031 1.00 25.92 108 TRP A O 1
ATOM 814 N N . ARG A 1 109 ? 8.263 8.040 39.796 1.00 28.19 109 ARG A N 1
ATOM 815 C CA . ARG A 1 109 ? 7.850 6.713 40.235 1.00 29.65 109 ARG A CA 1
ATOM 816 C C . ARG A 1 109 ? 7.008 6.702 41.509 1.00 29.87 109 ARG A C 1
ATOM 817 O O . ARG A 1 109 ? 5.993 6.012 41.571 1.00 29.63 109 ARG A O 1
ATOM 825 N N . GLY A 1 110 ? 7.415 7.461 42.521 1.00 30.93 110 GLY A N 1
ATOM 826 C CA . GLY A 1 110 ? 6.653 7.491 43.760 1.00 33.15 110 GLY A CA 1
ATOM 827 C C . GLY A 1 110 ? 6.437 6.102 44.337 1.00 34.53 110 GLY A C 1
ATOM 828 O O . GLY A 1 110 ? 7.395 5.352 44.511 1.00 34.27 110 GLY A O 1
ATOM 829 N N . GLU A 1 111 ? 5.185 5.751 44.630 1.00 36.59 111 GLU A N 1
ATOM 830 C CA . GLU A 1 111 ? 4.872 4.436 45.183 1.00 39.19 111 GLU A CA 1
ATOM 831 C C . GLU A 1 111 ? 4.737 3.378 44.095 1.00 38.88 111 GLU A C 1
ATOM 832 O O . GLU A 1 111 ? 3.665 2.799 43.913 1.00 39.20 111 GLU A O 1
ATOM 846 N N . ARG A 1 113 ? 4.508 3.402 40.712 1.00 38.96 113 ARG A N 1
ATOM 847 C CA . ARG A 1 113 ? 3.398 3.592 39.784 1.00 38.20 113 ARG A CA 1
ATOM 848 C C . ARG A 1 113 ? 3.711 3.127 38.364 1.00 37.29 113 ARG A C 1
ATOM 849 O O . ARG A 1 113 ? 3.339 3.785 37.393 1.00 36.02 113 ARG A O 1
ATOM 857 N N . TYR A 1 114 ? 4.375 1.981 38.244 1.00 35.98 114 TYR A N 1
ATOM 858 C CA . TYR A 1 114 ? 4.735 1.448 36.933 1.00 36.64 114 TYR A CA 1
ATOM 859 C C . TYR A 1 114 ? 3.554 1.131 36.019 1.00 38.02 114 TYR A C 1
ATOM 860 O O . TYR A 1 114 ? 3.728 0.960 34.816 1.00 40.57 114 TYR A O 1
ATOM 869 N N . GLY A 1 115 ? 2.358 1.042 36.580 1.00 37.73 115 GLY A N 1
ATOM 870 C CA . GLY A 1 115 ? 1.207 0.751 35.747 1.00 40.72 115 GLY A CA 1
ATOM 871 C C . GLY A 1 115 ? 0.418 1.991 35.367 1.00 41.53 115 GLY A C 1
ATOM 872 O O . GLY A 1 115 ? 0.131 2.236 34.192 1.00 40.29 115 GLY A O 1
ATOM 873 N N . LEU A 1 116 ? 0.070 2.782 36.372 1.00 41.85 116 LEU A N 1
ATOM 874 C CA . LEU A 1 116 ? -0.701 3.991 36.152 1.00 42.50 116 LEU A CA 1
ATOM 875 C C . LEU A 1 116 ? 0.062 5.027 35.339 1.00 42.09 116 LEU A C 1
ATOM 876 O O . LEU A 1 116 ? -0.543 5.909 34.735 1.00 43.15 116 LEU A O 1
ATOM 881 N N . LEU A 1 117 ? 1.386 4.909 35.316 1.00 41.24 117 LEU A N 1
ATOM 882 C CA . LEU A 1 117 ? 2.228 5.850 34.584 1.00 41.49 117 LEU A CA 1
ATOM 883 C C . LEU A 1 117 ? 3.063 5.155 33.512 1.00 42.75 117 LEU A C 1
ATOM 884 O O . LEU A 1 117 ? 3.978 4.394 33.828 1.00 44.50 117 LEU A O 1
ATOM 889 N N . ASN A 1 118 ? 2.751 5.414 32.246 1.00 43.14 118 ASN A N 1
ATOM 890 C CA . ASN A 1 118 ? 3.503 4.805 31.155 1.00 43.77 118 ASN A CA 1
ATOM 891 C C . ASN A 1 118 ? 4.749 5.617 30.827 1.00 43.48 118 ASN A C 1
ATOM 892 O O . ASN A 1 118 ? 5.498 5.285 29.909 1.00 42.81 118 ASN A O 1
ATOM 897 N N . ASP A 1 119 ? 4.964 6.686 31.585 1.00 43.06 119 ASP A N 1
ATOM 898 C CA . ASP A 1 119 ? 6.129 7.541 31.400 1.00 41.76 119 ASP A CA 1
ATOM 899 C C . ASP A 1 119 ? 6.692 7.841 32.785 1.00 42.19 119 ASP A C 1
ATOM 900 O O . ASP A 1 119 ? 6.771 8.996 33.209 1.00 42.91 119 ASP A O 1
ATOM 905 N N . VAL A 1 120 ? 7.068 6.773 33.482 1.00 40.67 120 VAL A N 1
ATOM 906 C CA . VAL A 1 120 ? 7.620 6.857 34.827 1.00 39.65 120 VAL A CA 1
ATOM 907 C C . VAL A 1 120 ? 9.041 7.409 34.818 1.00 38.67 120 VAL A C 1
ATOM 908 O O . VAL A 1 120 ? 9.863 7.031 33.983 1.00 38.97 120 VAL A O 1
ATOM 912 N N . ARG A 1 121 ? 9.322 8.313 35.749 1.00 35.92 121 ARG A N 1
ATOM 913 C CA . ARG A 1 121 ? 10.646 8.913 35.855 1.00 34.79 121 ARG A CA 1
ATOM 914 C C . ARG A 1 121 ? 11.275 8.436 37.162 1.00 33.13 121 ARG A C 1
ATOM 915 O O . ARG A 1 121 ? 10.677 8.577 38.227 1.00 31.57 121 ARG A O 1
ATOM 923 N N 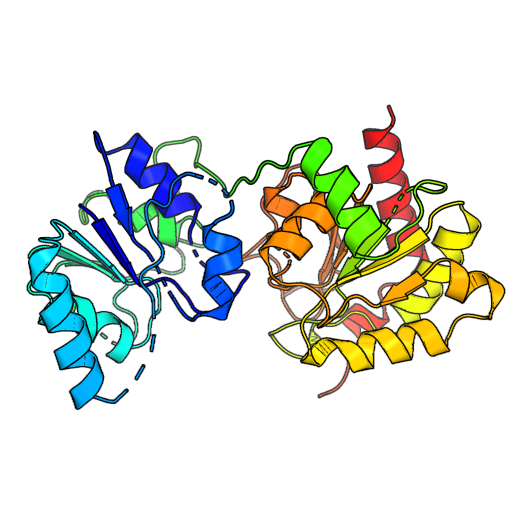. VAL A 1 122 ? 12.473 7.861 37.082 1.00 34.12 122 VAL A N 1
ATOM 924 C CA . VAL A 1 122 ? 13.160 7.375 38.278 1.00 34.78 122 VAL A CA 1
ATOM 925 C C . VAL A 1 122 ? 13.900 8.550 38.898 1.00 34.40 122 VAL A C 1
ATOM 926 O O . VAL A 1 122 ? 14.762 9.160 38.263 1.00 32.14 122 VAL A O 1
ATOM 930 N N . LEU A 1 123 ? 13.567 8.847 40.147 1.00 34.97 123 LEU A N 1
ATOM 931 C CA . LEU A 1 123 ? 14.154 9.969 40.859 1.00 35.94 123 LEU A CA 1
ATOM 932 C C . LEU A 1 123 ? 15.503 9.731 41.530 1.00 37.17 123 LEU A C 1
ATOM 933 O O . LEU A 1 123 ? 15.682 8.785 42.294 1.00 36.66 123 LEU A O 1
ATOM 938 N N . ASP A 1 124 ? 16.448 10.615 41.228 1.00 37.81 124 ASP A N 1
ATOM 939 C CA . ASP A 1 124 ? 17.788 10.580 41.804 1.00 37.54 124 ASP A CA 1
ATOM 940 C C . ASP A 1 124 ? 17.829 11.845 42.663 1.00 36.37 124 ASP A C 1
ATOM 941 O O . ASP A 1 124 ? 18.104 12.934 42.160 1.00 35.06 124 ASP A O 1
ATOM 946 N N . LYS A 1 125 ? 17.541 11.695 43.952 1.00 35.24 125 LYS A N 1
ATOM 947 C CA . LYS A 1 125 ? 17.501 12.824 44.878 1.00 35.73 125 LYS A CA 1
ATOM 948 C C . LYS A 1 125 ? 18.701 13.764 44.823 1.00 34.93 125 LYS A C 1
ATOM 949 O O . LYS A 1 125 ? 18.558 14.974 45.012 1.00 34.32 125 LYS A O 1
ATOM 955 N N . GLU A 1 126 ? 19.879 13.213 44.560 1.00 33.54 126 GLU A N 1
ATOM 956 C CA . GLU A 1 126 ? 21.086 14.022 44.488 1.00 33.56 126 GLU A CA 1
ATOM 957 C C . GLU A 1 126 ? 21.170 14.795 43.180 1.00 30.59 126 GLU A C 1
ATOM 958 O O . GLU A 1 126 ? 21.816 15.840 43.109 1.00 29.66 126 GLU A O 1
ATOM 964 N N . ALA A 1 127 ? 20.517 14.279 42.144 1.00 26.26 127 ALA A N 1
ATOM 965 C CA . ALA A 1 127 ? 20.526 14.933 40.840 1.00 24.75 127 ALA A CA 1
ATOM 966 C C . ALA A 1 127 ? 19.476 16.042 40.742 1.00 23.11 127 ALA A C 1
ATOM 967 O O . ALA A 1 127 ? 19.563 16.915 39.878 1.00 23.06 127 ALA A O 1
ATOM 969 N N . TRP A 1 128 ? 18.485 15.990 41.630 1.00 21.18 128 TRP A N 1
ATOM 970 C CA . TRP A 1 128 ? 17.400 16.982 41.675 1.00 21.80 128 TRP A CA 1
ATOM 971 C C . TRP A 1 128 ? 17.160 17.365 43.133 1.00 20.65 128 TRP A C 1
ATOM 972 O O . TRP A 1 128 ? 16.205 16.903 43.751 1.00 21.22 128 TRP A O 1
ATOM 983 N N . PRO A 1 129 ? 18.020 18.232 43.693 1.00 20.75 129 PRO A N 1
ATOM 984 C CA . PRO A 1 129 ? 17.927 18.684 45.088 1.00 20.83 129 PRO A CA 1
ATOM 985 C C . PRO A 1 129 ? 16.724 19.551 45.455 1.00 20.17 129 PRO A C 1
ATOM 986 O O . PRO A 1 129 ? 16.288 19.543 46.608 1.00 20.33 129 PRO A O 1
ATOM 990 N N . LEU A 1 130 ? 16.180 20.287 44.492 1.00 18.91 130 LEU A N 1
ATOM 991 C CA . LEU A 1 130 ? 15.040 21.158 44.771 1.00 18.99 130 LEU A CA 1
ATOM 992 C C . LEU A 1 130 ? 13.725 20.604 44.243 1.00 17.23 130 LEU A C 1
ATOM 993 O O . LEU A 1 130 ? 13.677 20.057 43.151 1.00 16.59 130 LEU A O 1
ATOM 1006 N N . VAL A 1 132 ? 11.235 22.269 43.199 1.00 18.15 132 VAL A N 1
ATOM 1007 C CA . VAL A 1 132 ? 10.846 23.022 42.003 1.00 18.11 132 VAL A CA 1
ATOM 1008 C C . VAL A 1 132 ? 11.485 22.437 40.749 1.00 18.39 132 VAL A C 1
ATOM 1009 O O . VAL A 1 132 ? 10.867 22.413 39.677 1.00 17.61 132 VAL A O 1
ATOM 1013 N N . GLU A 1 133 ? 12.722 21.969 40.876 1.00 15.90 133 GLU A N 1
ATOM 1014 C CA . GLU A 1 133 ? 13.409 21.368 39.745 1.00 18.19 133 GLU A CA 1
ATOM 1015 C C . GLU A 1 133 ? 12.722 20.051 39.379 1.00 17.56 133 GLU A C 1
ATOM 1016 O O . GLU A 1 133 ? 12.572 19.734 38.202 1.00 18.93 133 GLU A O 1
ATOM 1022 N N . ARG A 1 134 ? 12.287 19.295 40.383 1.00 17.32 134 ARG A N 1
ATOM 1023 C CA . ARG A 1 134 ? 11.625 18.026 40.118 1.00 19.13 134 ARG A CA 1
ATOM 1024 C C . ARG A 1 134 ? 10.311 18.195 39.369 1.00 18.55 134 ARG A C 1
ATOM 1025 O O . ARG A 1 134 ? 9.972 17.373 38.515 1.00 20.01 134 ARG A O 1
ATOM 1033 N N . TYR A 1 135 ? 9.563 19.249 39.678 1.00 18.38 135 TYR A N 1
ATOM 1034 C CA . TYR A 1 135 ? 8.299 19.489 38.983 1.00 17.67 135 TYR A CA 1
ATOM 1035 C C . TYR A 1 135 ? 8.567 19.933 37.556 1.00 17.22 135 TYR A C 1
ATOM 1036 O O . TYR A 1 135 ? 7.972 19.423 36.611 1.00 16.68 135 TYR A O 1
ATOM 1045 N N . ILE A 1 136 ? 9.473 20.892 37.412 1.00 16.15 136 ILE A N 1
ATOM 1046 C CA . ILE A 1 136 ? 9.829 21.427 36.108 1.00 17.00 136 ILE A CA 1
ATOM 1047 C C . ILE A 1 136 ? 10.340 20.341 35.160 1.00 18.67 136 ILE A C 1
ATOM 1048 O O . ILE A 1 136 ? 9.984 20.324 33.990 1.00 18.88 136 ILE A O 1
ATOM 1053 N N . ALA A 1 137 ? 11.171 19.438 35.669 1.00 19.22 137 ALA A N 1
ATOM 1054 C CA . ALA A 1 137 ? 11.734 18.360 34.857 1.00 20.59 137 ALA A CA 1
ATOM 1055 C C . ALA A 1 137 ? 10.683 17.507 34.140 1.00 21.16 137 ALA A C 1
ATOM 1056 O O . ALA A 1 137 ? 10.952 16.955 33.066 1.00 22.02 137 ALA A O 1
ATOM 1058 N N . LEU A 1 138 ? 9.492 17.394 34.721 1.00 20.67 138 LEU A N 1
ATOM 1059 C CA . LEU A 1 138 ? 8.441 16.577 34.115 1.00 20.75 138 LEU A CA 1
ATOM 1060 C C . LEU A 1 138 ? 7.922 17.103 32.781 1.00 22.20 138 LEU A C 1
ATOM 1061 O O . LEU A 1 138 ? 7.335 16.354 32.002 1.00 22.52 138 LEU A O 1
ATOM 1066 N N . ALA A 1 139 ? 8.140 18.387 32.518 1.00 21.77 139 ALA A N 1
ATOM 1067 C CA . ALA A 1 139 ? 7.685 18.996 31.276 1.00 23.97 139 ALA A CA 1
ATOM 1068 C C . ALA A 1 139 ? 8.604 18.637 30.112 1.00 25.93 139 ALA A C 1
ATOM 1069 O O . ALA A 1 139 ? 8.314 18.966 28.962 1.00 28.05 139 ALA A O 1
ATOM 1071 N N . TYR A 1 140 ? 9.714 17.971 30.409 1.00 26.48 140 TYR A N 1
ATOM 1072 C CA . TYR A 1 140 ? 10.661 17.583 29.372 1.00 28.33 140 TYR A CA 1
ATOM 1073 C C . TYR A 1 140 ? 10.648 16.082 29.124 1.00 29.83 140 TYR A C 1
ATOM 1074 O O . TYR A 1 140 ? 10.221 15.300 29.980 1.00 29.89 140 TYR A O 1
ATOM 1083 N N . ASP A 1 141 ? 11.113 15.678 27.945 1.00 33.27 141 ASP A N 1
ATOM 1084 C CA . ASP A 1 141 ? 11.148 14.262 27.588 1.00 36.94 141 ASP A CA 1
ATOM 1085 C C . ASP A 1 141 ? 12.046 13.480 28.539 1.00 37.11 141 ASP A C 1
ATOM 1086 O O . ASP A 1 141 ? 13.073 13.980 28.991 1.00 35.56 141 ASP A O 1
ATOM 1091 N N . LYS A 1 142 ? 11.651 12.245 28.827 1.00 40.26 142 LYS A N 1
ATOM 1092 C CA . LYS A 1 142 ? 12.385 11.377 29.742 1.00 44.41 142 LYS A CA 1
ATOM 1093 C C . LYS A 1 142 ? 13.904 11.330 29.551 1.00 46.52 142 LYS A C 1
ATOM 1094 O O . LYS A 1 142 ? 14.658 11.848 30.376 1.00 47.79 142 LYS A O 1
ATOM 1100 N N . GLY A 1 143 ? 14.353 10.711 28.466 1.00 48.12 143 GLY A N 1
ATOM 1101 C CA . GLY A 1 143 ? 15.782 10.600 28.225 1.00 50.33 143 GLY A CA 1
ATOM 1102 C C . GLY A 1 143 ? 16.502 11.866 27.797 1.00 51.31 143 GLY A C 1
ATOM 1103 O O . GLY A 1 143 ? 17.275 11.845 26.839 1.00 53.37 143 GLY A O 1
ATOM 1104 N N . ILE A 1 144 ? 16.269 12.969 28.499 1.00 50.59 144 ILE A N 1
ATOM 1105 C CA . ILE A 1 144 ? 16.925 14.225 28.151 1.00 50.16 144 ILE A CA 1
ATOM 1106 C C . ILE A 1 144 ? 17.599 14.860 29.365 1.00 49.70 144 ILE A C 1
ATOM 1107 O O . ILE A 1 144 ? 18.757 15.271 29.298 1.00 50.43 144 ILE A O 1
ATOM 1120 N N . ARG A 1 146 ? 19.186 14.567 33.043 1.00 43.17 146 ARG A N 1
ATOM 1121 C CA . ARG A 1 146 ? 19.779 13.626 33.989 1.00 42.00 146 ARG A CA 1
ATOM 1122 C C . ARG A 1 146 ? 19.963 14.322 35.327 1.00 38.40 146 ARG A C 1
ATOM 1123 O O . ARG A 1 146 ? 19.865 13.695 36.379 1.00 38.00 146 ARG A O 1
ATOM 1131 N N . THR A 1 147 ? 20.237 15.624 35.279 1.00 34.48 147 THR A N 1
ATOM 1132 C CA . THR A 1 147 ? 20.409 16.423 36.492 1.00 31.40 147 THR A CA 1
ATOM 1133 C C . THR A 1 147 ? 19.732 17.773 36.283 1.00 28.22 147 THR A C 1
ATOM 1134 O O . THR A 1 147 ? 19.388 18.129 35.160 1.00 25.25 147 THR A O 1
ATOM 1138 N N . ALA A 1 148 ? 19.549 18.521 37.365 1.00 25.79 148 ALA A N 1
ATOM 1139 C CA . ALA A 1 148 ? 18.905 19.822 37.292 1.00 25.87 148 ALA A CA 1
ATOM 1140 C C . ALA A 1 148 ? 19.699 20.802 36.443 1.00 25.65 148 ALA A C 1
ATOM 1141 O O . ALA A 1 148 ? 19.144 21.777 35.935 1.00 24.48 148 ALA A O 1
ATOM 1143 N N . GLN A 1 149 ? 20.993 20.553 36.280 1.00 25.94 149 GLN A N 1
ATOM 1144 C CA . GLN A 1 149 ? 21.829 21.445 35.484 1.00 27.42 149 GLN A CA 1
ATOM 1145 C C . GLN A 1 149 ? 21.442 21.416 34.010 1.00 26.25 149 GLN A C 1
ATOM 1146 O O . GLN A 1 149 ? 21.738 22.358 33.280 1.00 26.25 149 GLN A O 1
ATOM 1152 N N . ASP A 1 150 ? 20.786 20.343 33.571 1.00 25.29 150 ASP A N 1
ATOM 1153 C CA . ASP A 1 150 ? 20.364 20.241 32.178 1.00 27.09 150 ASP A CA 1
ATOM 1154 C C . ASP A 1 150 ? 19.112 21.054 31.874 1.00 27.31 150 ASP A C 1
ATOM 1155 O O . ASP A 1 150 ? 18.787 21.287 30.711 1.00 29.16 150 ASP A O 1
ATOM 1160 N N . LEU A 1 151 ? 18.404 21.484 32.911 1.00 25.43 151 LEU A N 1
ATOM 1161 C CA . LEU A 1 151 ? 17.188 22.255 32.712 1.00 25.56 151 LEU A CA 1
ATOM 1162 C C . LEU A 1 151 ? 17.447 23.592 32.044 1.00 26.66 151 LEU A C 1
ATOM 1163 O O . LEU A 1 151 ? 18.321 24.351 32.471 1.00 26.20 151 LEU A O 1
ATOM 1168 N N . PRO A 1 152 ? 16.697 23.894 30.972 1.00 26.97 152 PRO A N 1
ATOM 1169 C CA . PRO A 1 152 ? 16.874 25.170 30.274 1.00 27.85 152 PRO A CA 1
ATOM 1170 C C . PRO A 1 152 ? 16.699 26.324 31.262 1.00 28.89 152 PRO A C 1
ATOM 1171 O O . PRO A 1 152 ? 15.733 26.354 32.023 1.00 27.53 152 PRO A O 1
ATOM 1175 N N . GLN A 1 153 ? 17.637 27.264 31.243 1.00 29.92 153 GLN A N 1
ATOM 1176 C CA . GLN A 1 153 ? 17.599 28.411 32.136 1.00 30.96 153 GLN A CA 1
ATOM 1177 C C . GLN A 1 153 ? 17.120 29.640 31.371 1.00 30.36 153 GLN A C 1
ATOM 1178 O O . GLN A 1 153 ? 17.289 29.729 30.158 1.00 31.23 153 GLN A O 1
ATOM 1184 N N . PRO A 1 154 ? 16.499 30.603 32.070 1.00 27.67 154 PRO A N 1
ATOM 1185 C CA . PRO A 1 154 ? 16.217 30.593 33.509 1.00 26.63 154 PRO A CA 1
ATOM 1186 C C . PRO A 1 154 ? 14.989 29.749 33.832 1.00 24.11 154 PRO A C 1
ATOM 1187 O O . PRO A 1 154 ? 14.100 29.597 32.994 1.00 21.77 154 PRO A O 1
ATOM 1191 N N . LEU A 1 155 ? 14.937 29.195 35.040 1.00 21.71 155 LEU A N 1
ATOM 1192 C CA . LEU A 1 155 ? 13.786 28.392 35.437 1.00 20.88 155 LEU A CA 1
ATOM 1193 C C . LEU A 1 155 ? 12.628 29.344 35.686 1.00 20.13 155 LEU A C 1
ATOM 1194 O O . LEU A 1 155 ? 12.835 30.490 36.087 1.00 20.50 155 LEU A O 1
ATOM 1199 N N . LEU A 1 156 ? 11.411 28.883 35.437 1.00 17.53 156 LEU A N 1
ATOM 1200 C CA . LEU A 1 156 ? 10.247 29.722 35.677 1.00 17.64 156 LEU A CA 1
ATOM 1201 C C . LEU A 1 156 ? 9.725 29.446 37.083 1.00 16.58 156 LEU A C 1
ATOM 1202 O O . LEU A 1 156 ? 9.066 28.436 37.321 1.00 17.94 156 LEU A O 1
ATOM 1207 N N . TRP A 1 157 ? 10.037 30.349 38.008 1.00 16.21 157 TRP A N 1
ATOM 1208 C CA . TRP A 1 157 ? 9.626 30.225 39.401 1.00 15.89 157 TRP A CA 1
ATOM 1209 C C . TRP A 1 157 ? 8.157 30.566 39.596 1.00 15.02 157 TRP A C 1
ATOM 1210 O O . TRP A 1 157 ? 7.550 31.230 38.753 1.00 15.65 157 TRP A O 1
ATOM 1221 N N . PRO A 1 158 ? 7.561 30.109 40.711 1.00 16.04 158 PRO A N 1
ATOM 1222 C CA . PRO A 1 158 ? 6.150 30.436 40.937 1.00 16.44 158 PRO A CA 1
ATOM 1223 C C . PRO A 1 158 ? 6.078 31.953 40.974 1.00 16.20 158 PRO A C 1
ATOM 1224 O O . PRO A 1 158 ? 7.022 32.607 41.418 1.00 16.76 158 PRO A O 1
ATOM 1228 N N . GLN A 1 159 ? 4.959 32.505 40.530 1.00 15.50 159 GLN A N 1
ATOM 1229 C CA . GLN A 1 159 ? 4.816 33.949 40.493 1.00 17.77 159 GLN A CA 1
ATOM 1230 C C . GLN A 1 159 ? 3.338 34.307 40.495 1.00 18.34 159 GLN A C 1
ATOM 1231 O O . GLN A 1 159 ? 2.555 33.755 39.726 1.00 19.68 159 GLN A O 1
ATOM 1237 N N . LEU A 1 160 ? 2.962 35.219 41.385 1.00 17.69 160 LEU A N 1
ATOM 1238 C CA . LEU A 1 160 ? 1.580 35.665 41.514 1.00 18.10 160 LEU A CA 1
ATOM 1239 C C . LEU A 1 160 ? 1.504 37.184 41.440 1.00 18.40 160 LEU A C 1
ATOM 1240 O O . LEU A 1 160 ? 2.396 37.878 41.921 1.00 18.73 160 LEU A O 1
ATOM 1245 N N . GLN A 1 161 ? 0.432 37.696 40.847 1.00 19.76 161 GLN A N 1
ATOM 1246 C CA . GLN A 1 161 ? 0.235 39.136 40.713 1.00 21.66 161 GLN A CA 1
ATOM 1247 C C . GLN A 1 161 ? -1.101 39.498 41.361 1.00 20.56 161 GLN A C 1
ATOM 1248 O O . GLN A 1 161 ? -2.047 38.714 41.327 1.00 19.10 161 GLN A O 1
ATOM 1254 N N . VAL A 1 162 ? -1.157 40.687 41.955 1.00 18.58 162 VAL A N 1
ATOM 1255 C CA . VAL A 1 162 ? -2.354 41.193 42.624 1.00 19.04 162 VAL A CA 1
ATOM 1256 C C . VAL A 1 162 ? -2.480 42.695 42.348 1.00 18.96 162 VAL A C 1
ATOM 1257 O O . VAL A 1 162 ? -1.512 43.442 42.510 1.00 18.84 162 VAL A O 1
ATOM 1261 N N . SER A 1 163 ? -3.662 43.148 41.943 1.00 20.21 163 SER A N 1
ATOM 1262 C CA . SER A 1 163 ? -3.863 44.568 41.644 1.00 20.74 163 SER A CA 1
ATOM 1263 C C . SER A 1 163 ? -4.176 45.400 42.884 1.00 20.84 163 SER A C 1
ATOM 1264 O O . SER A 1 163 ? -4.573 44.865 43.920 1.00 18.10 163 SER A O 1
ATOM 1267 N N . GLU A 1 164 ? -4.022 46.716 42.767 1.00 21.55 164 GLU A N 1
ATOM 1268 C CA . GLU A 1 164 ? -4.298 47.607 43.888 1.00 23.14 164 GLU A CA 1
ATOM 1269 C C . GLU A 1 164 ? -5.771 47.563 44.259 1.00 20.96 164 GLU A C 1
ATOM 1270 O O . GLU A 1 164 ? -6.125 47.664 45.433 1.00 19.90 164 GLU A O 1
ATOM 1276 N N . GLY A 1 165 ? -6.623 47.417 43.248 1.00 20.63 165 GLY A N 1
ATOM 1277 C CA . GLY A 1 165 ? -8.053 47.356 43.485 1.00 20.76 165 GLY A CA 1
ATOM 1278 C C . GLY A 1 165 ? -8.425 46.154 44.330 1.00 21.64 165 GLY A C 1
ATOM 1279 O O . GLY A 1 165 ? -9.269 46.247 45.233 1.00 19.81 165 GLY A O 1
ATOM 1280 N N . GLU A 1 166 ? -7.799 45.016 44.038 1.00 20.87 166 GLU A N 1
ATOM 1281 C CA . GLU A 1 166 ? -8.058 43.795 44.794 1.00 20.87 166 GLU A CA 1
ATOM 1282 C C . GLU A 1 166 ? -7.620 43.992 46.243 1.00 19.08 166 GLU A C 1
ATOM 1283 O O . GLU A 1 166 ? -8.365 43.692 47.171 1.00 17.55 166 GLU A O 1
ATOM 1289 N N . LYS A 1 167 ? -6.407 44.500 46.433 1.00 19.60 167 LYS A N 1
ATOM 1290 C CA . LYS A 1 167 ? -5.897 44.727 47.776 1.00 19.62 167 LYS A CA 1
ATOM 1291 C C . LYS A 1 167 ? -6.807 45.665 48.556 1.00 19.63 167 LYS A C 1
ATOM 1292 O O . LYS A 1 167 ? -7.123 45.427 49.720 1.00 19.02 167 LYS A O 1
ATOM 1298 N N . SER A 1 168 ? -7.227 46.741 47.900 1.00 18.49 168 SER A N 1
ATOM 1299 C CA . SER A 1 168 ? -8.093 47.741 48.524 1.00 20.27 168 SER A CA 1
ATOM 1300 C C . SER A 1 168 ? -9.411 47.156 49.047 1.00 19.01 168 SER A C 1
ATOM 1301 O O . SER A 1 168 ? -9.745 47.313 50.228 1.00 19.02 168 SER A O 1
ATOM 1304 N N . TYR A 1 169 ? -10.158 46.487 48.175 1.00 16.15 169 TYR A N 1
ATOM 1305 C CA . TYR A 1 169 ? -11.423 45.898 48.582 1.00 15.40 169 TYR A CA 1
ATOM 1306 C C . TYR A 1 169 ? -11.272 44.822 49.650 1.00 15.69 169 TYR A C 1
ATOM 1307 O O . TYR A 1 169 ? -12.003 44.800 50.638 1.00 15.59 169 TYR A O 1
ATOM 1316 N N . THR A 1 170 ? -10.332 43.912 49.437 1.00 14.46 170 THR A N 1
ATOM 1317 C CA . THR A 1 170 ? -10.118 42.812 50.364 1.00 14.59 170 THR A CA 1
ATOM 1318 C C . THR A 1 170 ? -9.729 43.308 51.758 1.00 15.88 170 THR A C 1
ATOM 1319 O O . THR A 1 170 ? -10.140 42.718 52.752 1.00 15.79 170 THR A O 1
ATOM 1323 N N . CYS A 1 171 ? -8.960 44.394 51.834 1.00 16.02 171 CYS A N 1
ATOM 1324 C CA . CYS A 1 171 ? -8.612 44.930 53.142 1.00 17.31 171 CYS A CA 1
ATOM 1325 C C . CYS A 1 171 ? -9.887 45.400 53.846 1.00 18.70 171 CYS A C 1
ATOM 1326 O O . CYS A 1 171 ? -10.035 45.215 55.057 1.00 18.72 171 CYS A O 1
ATOM 1329 N N . ASN A 1 172 ? -10.808 46.015 53.104 1.00 16.90 172 ASN A N 1
ATOM 1330 C CA . ASN A 1 172 ? -12.065 46.455 53.716 1.00 16.99 172 ASN A CA 1
ATOM 1331 C C . ASN A 1 172 ? -12.946 45.245 54.052 1.00 17.71 172 ASN A C 1
ATOM 1332 O O . ASN A 1 172 ? -13.657 45.248 55.053 1.00 18.61 172 ASN A O 1
ATOM 1337 N N . GLN A 1 173 ? -12.907 44.221 53.207 1.00 16.17 173 GLN A N 1
ATOM 1338 C CA . GLN A 1 173 ? -13.694 43.010 53.422 1.00 16.69 173 GLN A CA 1
ATOM 1339 C C . GLN A 1 173 ? -13.333 42.363 54.758 1.00 17.37 173 GLN A C 1
ATOM 1340 O O . GLN A 1 173 ? -14.153 41.691 55.379 1.00 18.09 173 GLN A O 1
ATOM 1346 N N . PHE A 1 174 ? -12.102 42.577 55.204 1.00 17.19 174 PHE A N 1
ATOM 1347 C CA . PHE A 1 174 ? -11.671 42.005 56.463 1.00 18.65 174 PHE A CA 1
ATOM 1348 C C . PHE A 1 174 ? -11.493 43.036 57.575 1.00 19.21 174 PHE A C 1
ATOM 1349 O O . PHE A 1 174 ? -10.780 42.814 58.551 1.00 20.20 174 PHE A O 1
ATOM 1357 N N . SER A 1 175 ? -12.175 44.167 57.409 1.00 19.10 175 SER A N 1
ATOM 1358 C CA . SER A 1 175 ? -12.169 45.242 58.391 1.00 21.73 175 SER A CA 1
ATOM 1359 C C . SER A 1 175 ? -10.793 45.733 58.802 1.00 21.73 175 SER A C 1
ATOM 1360 O O . SER A 1 175 ? -10.553 46.013 59.979 1.00 20.05 175 SER A O 1
ATOM 1363 N N . LEU A 1 176 ? -9.894 45.836 57.832 1.00 20.72 176 LEU A N 1
ATOM 1364 C CA . LEU A 1 176 ? -8.551 46.310 58.107 1.00 22.85 176 LEU A CA 1
ATOM 1365 C C . LEU A 1 176 ? -8.459 47.800 57.825 1.00 23.59 176 LEU A C 1
ATOM 1366 O O . LEU A 1 176 ? -9.013 48.292 56.840 1.00 23.77 176 LEU A O 1
ATOM 1371 N N . SER A 1 177 ? -7.757 48.511 58.701 1.00 24.75 177 SER A N 1
ATOM 1372 C CA . SER A 1 177 ? -7.573 49.950 58.569 1.00 25.85 177 SER A CA 1
ATOM 1373 C C . SER A 1 177 ? -6.418 50.293 57.638 1.00 26.16 177 SER A C 1
ATOM 1374 O O . SER A 1 177 ? -5.404 49.597 57.615 1.00 26.11 177 SER A O 1
ATOM 1377 N N . SER A 1 178 ? -6.567 51.373 56.875 1.00 27.71 178 SER A N 1
ATOM 1378 C CA . SER A 1 178 ? -5.513 51.810 55.967 1.00 29.24 178 SER A CA 1
ATOM 1379 C C . SER A 1 178 ? -4.676 52.887 56.652 1.00 28.79 178 SER A C 1
ATOM 1380 O O . SER A 1 178 ? -3.760 53.444 56.051 1.00 28.70 178 SER A O 1
ATOM 1383 N N . GLU A 1 179 ? -4.994 53.180 57.910 1.00 29.04 179 GLU A N 1
ATOM 1384 C CA . GLU A 1 179 ? -4.267 54.202 58.653 1.00 29.35 179 GLU A CA 1
ATOM 1385 C C . GLU A 1 179 ? -2.847 53.790 59.054 1.00 29.59 179 GLU A C 1
ATOM 1386 O O . GLU A 1 179 ? -2.079 54.611 59.556 1.00 28.35 179 GLU A O 1
ATOM 1392 N N . ARG A 1 180 ? -2.493 52.527 58.841 1.00 27.57 180 ARG A N 1
ATOM 1393 C CA . ARG A 1 180 ? -1.148 52.063 59.169 1.00 27.03 180 ARG A CA 1
ATOM 1394 C C . ARG A 1 180 ? -0.732 50.880 58.299 1.00 25.79 180 ARG A C 1
ATOM 1395 O O . ARG A 1 180 ? -1.555 50.023 57.964 1.00 24.85 180 ARG A O 1
ATOM 1403 N N . PRO A 1 181 ? 0.550 50.843 57.889 1.00 23.05 181 PRO A N 1
ATOM 1404 C CA . PRO A 1 181 ? 1.083 49.760 57.055 1.00 22.72 181 PRO A CA 1
ATOM 1405 C C . PRO A 1 181 ? 1.001 48.431 57.797 1.00 21.40 181 PRO A C 1
ATOM 1406 O O . PRO A 1 181 ? 1.087 48.394 59.025 1.00 21.28 181 PRO A O 1
ATOM 1418 N N . ILE A 1 183 ? 2.097 44.316 58.568 1.00 16.73 183 ILE A N 1
ATOM 1419 C CA . ILE A 1 183 ? 3.128 43.294 58.581 1.00 16.04 183 ILE A CA 1
ATOM 1420 C C . ILE A 1 183 ? 2.307 42.024 58.780 1.00 16.95 183 ILE A C 1
ATOM 1421 O O . ILE A 1 183 ? 1.407 41.986 59.622 1.00 17.96 183 ILE A O 1
ATOM 1426 N N . GLY A 1 184 ? 2.584 40.998 57.989 1.00 15.26 184 GLY A N 1
ATOM 1427 C CA . GLY A 1 184 ? 1.840 39.766 58.139 1.00 14.61 184 GLY A CA 1
ATOM 1428 C C . GLY A 1 184 ? 2.657 38.684 58.827 1.00 15.34 184 GLY A C 1
ATOM 1429 O O . GLY A 1 184 ? 3.854 38.569 58.588 1.00 13.50 184 GLY A O 1
ATOM 1430 N N . PHE A 1 185 ? 2.011 37.913 59.703 1.00 15.31 185 PHE A N 1
ATOM 1431 C CA . PHE A 1 185 ? 2.652 36.801 60.416 1.00 16.13 185 PHE A CA 1
ATOM 1432 C C . PHE A 1 185 ? 1.956 35.505 59.993 1.00 17.15 185 PHE A C 1
ATOM 1433 O O . PHE A 1 185 ? 0.743 35.482 59.809 1.00 18.02 185 PHE A O 1
ATOM 1441 N N . CYS A 1 186 ? 2.722 34.429 59.856 1.00 17.39 186 CYS A N 1
ATOM 1442 C CA . CYS A 1 186 ? 2.179 33.115 59.504 1.00 19.91 186 CYS A CA 1
ATOM 1443 C C . CYS A 1 186 ? 2.786 32.190 60.556 1.00 20.36 186 CYS A C 1
ATOM 1444 O O . CYS A 1 186 ? 3.739 31.467 60.285 1.00 20.72 186 CYS A O 1
ATOM 1447 N N . PRO A 1 187 ? 2.229 32.199 61.777 1.00 21.39 187 PRO A N 1
ATOM 1448 C CA . PRO A 1 187 ? 2.679 31.400 62.924 1.00 21.93 187 PRO A CA 1
ATOM 1449 C C . PRO A 1 187 ? 2.489 29.885 62.899 1.00 21.83 187 PRO A C 1
ATOM 1450 O O . PRO A 1 187 ? 3.069 29.180 63.728 1.00 23.64 187 PRO A O 1
ATOM 1454 N N . GLY A 1 188 ? 1.693 29.387 61.960 1.00 20.68 188 GLY A N 1
ATOM 1455 C CA . GLY A 1 188 ? 1.463 27.954 61.885 1.00 20.25 188 GLY A CA 1
ATOM 1456 C C . GLY A 1 188 ? 2.540 27.221 61.114 1.00 20.40 188 GLY A C 1
ATOM 1457 O O . GLY A 1 188 ? 3.536 27.817 60.704 1.00 21.70 188 GLY A O 1
ATOM 1458 N N . ALA A 1 189 ? 2.343 25.921 60.920 1.00 20.73 189 ALA A N 1
ATOM 1459 C CA . ALA A 1 189 ? 3.294 25.094 60.190 1.00 21.45 189 ALA A CA 1
ATOM 1460 C C . ALA A 1 189 ? 2.682 23.719 60.001 1.00 24.36 189 ALA A C 1
ATOM 1461 O O . ALA A 1 189 ? 2.352 23.036 60.971 1.00 22.69 189 ALA A O 1
ATOM 1463 N N . GLU A 1 190 ? 2.529 23.320 58.745 1.00 25.98 190 GLU A N 1
ATOM 1464 C CA . GLU A 1 190 ? 1.945 22.029 58.438 1.00 30.56 190 GLU A CA 1
ATOM 1465 C C . GLU A 1 190 ? 2.770 20.865 58.976 1.00 32.30 190 GLU A C 1
ATOM 1466 O O . GLU A 1 190 ? 2.212 19.850 59.390 1.00 32.81 190 GLU A O 1
ATOM 1472 N N . PHE A 1 191 ? 4.092 21.006 58.992 1.00 34.15 191 PHE A N 1
ATOM 1473 C CA . PHE A 1 191 ? 4.937 19.922 59.481 1.00 38.35 191 PHE A CA 1
ATOM 1474 C C . PHE A 1 191 ? 5.021 19.748 60.992 1.00 37.78 191 PHE A C 1
ATOM 1475 O O . PHE A 1 191 ? 5.856 18.986 61.475 1.00 39.54 191 PHE A O 1
ATOM 1483 N N . GLY A 1 192 ? 4.171 20.449 61.739 1.00 35.29 192 GLY A N 1
ATOM 1484 C CA . GLY A 1 192 ? 4.174 20.290 63.183 1.00 33.36 192 GLY A CA 1
ATOM 1485 C C . GLY A 1 192 ? 4.747 21.402 64.045 1.00 30.88 192 GLY A C 1
ATOM 1486 O O . GLY A 1 192 ? 5.466 22.271 63.561 1.00 30.28 192 GLY A O 1
ATOM 1487 N N . PRO A 1 193 ? 4.452 21.376 65.355 1.00 28.83 193 PRO A N 1
ATOM 1488 C CA . PRO A 1 193 ? 4.911 22.364 66.337 1.00 26.84 193 PRO A CA 1
ATOM 1489 C C . PRO A 1 193 ? 6.413 22.604 66.351 1.00 24.01 193 PRO A C 1
ATOM 1490 O O . PRO A 1 193 ? 6.855 23.725 66.573 1.00 24.43 193 PRO A O 1
ATOM 1494 N N . ALA A 1 194 ? 7.191 21.553 66.115 1.00 21.67 194 ALA A N 1
ATOM 1495 C CA . ALA A 1 194 ? 8.643 21.663 66.125 1.00 21.94 194 ALA A CA 1
ATOM 1496 C C . ALA A 1 194 ? 9.179 22.711 65.163 1.00 20.74 194 ALA A C 1
ATOM 1497 O O . ALA A 1 194 ? 10.252 23.262 65.381 1.00 20.84 194 ALA A O 1
ATOM 1499 N N . LYS A 1 195 ? 8.447 22.988 64.094 1.00 21.43 195 LYS A N 1
ATOM 1500 C CA . LYS A 1 195 ? 8.913 23.972 63.130 1.00 22.60 195 LYS A CA 1
ATOM 1501 C C . LYS A 1 195 ? 8.328 25.360 63.351 1.00 20.56 195 LYS A C 1
ATOM 1502 O O . LYS A 1 195 ? 8.568 26.269 62.560 1.00 20.89 195 LYS A O 1
ATOM 1508 N N . ARG A 1 196 ? 7.584 25.538 64.435 1.00 19.51 196 ARG A N 1
ATOM 1509 C CA . ARG A 1 196 ? 6.980 26.834 64.699 1.00 19.02 196 ARG A CA 1
ATOM 1510 C C . ARG A 1 196 ? 7.772 27.734 65.634 1.00 19.99 196 ARG A C 1
ATOM 1511 O O . ARG A 1 196 ? 8.274 27.298 66.670 1.00 19.81 196 ARG A O 1
ATOM 1519 N N . TRP A 1 197 ? 7.904 28.997 65.252 1.00 17.57 197 TRP A N 1
ATOM 1520 C CA . TRP A 1 197 ? 8.576 29.950 66.121 1.00 17.63 197 TRP A CA 1
ATOM 1521 C C . TRP A 1 197 ? 7.538 30.084 67.235 1.00 16.14 197 TRP A C 1
ATOM 1522 O O . TRP A 1 197 ? 6.338 30.103 66.960 1.00 16.99 197 TRP A O 1
ATOM 1533 N N . PRO A 1 198 ? 7.973 30.162 68.504 1.00 16.65 198 PRO A N 1
ATOM 1534 C CA . PRO A 1 198 ? 7.051 30.282 69.645 1.00 15.23 198 PRO A CA 1
ATOM 1535 C C . PRO A 1 198 ? 6.002 31.392 69.574 1.00 16.08 198 PRO A C 1
ATOM 1536 O O . PRO A 1 198 ? 6.290 32.521 69.169 1.00 15.93 198 PRO A O 1
ATOM 1540 N N . HIS A 1 199 ? 4.784 31.057 69.987 1.00 15.72 199 HIS A N 1
ATOM 1541 C CA . HIS A 1 199 ? 3.694 32.018 70.003 1.00 17.20 199 HIS A CA 1
ATOM 1542 C C . HIS A 1 199 ? 4.079 33.282 70.775 1.00 18.31 199 HIS A C 1
ATOM 1543 O O . HIS A 1 199 ? 3.695 34.391 70.393 1.00 17.93 199 HIS A O 1
ATOM 1550 N N . TYR A 1 200 ? 4.829 33.136 71.864 1.00 18.79 200 TYR A N 1
ATOM 1551 C CA . TYR A 1 200 ? 5.213 34.314 72.637 1.00 18.62 200 TYR A CA 1
ATOM 1552 C C . TYR A 1 200 ? 6.264 35.158 71.935 1.00 18.41 200 TYR A C 1
ATOM 1553 O O . TYR A 1 200 ? 6.360 36.361 72.179 1.00 18.06 200 TYR A O 1
ATOM 1562 N N . HIS A 1 201 ? 7.070 34.542 71.074 1.00 17.82 201 HIS A N 1
ATOM 1563 C CA . HIS A 1 201 ? 8.051 35.326 70.334 1.00 17.85 201 HIS A CA 1
ATOM 1564 C C . HIS A 1 201 ? 7.293 36.160 69.299 1.00 17.81 201 HIS A C 1
ATOM 1565 O O . HIS A 1 201 ? 7.611 37.333 69.094 1.00 18.21 201 HIS A O 1
ATOM 1572 N N . TYR A 1 202 ? 6.287 35.573 68.651 1.00 17.14 202 TYR A N 1
ATOM 1573 C CA . TYR A 1 202 ? 5.504 36.334 67.678 1.00 17.79 202 TYR A CA 1
ATOM 1574 C C . TYR A 1 202 ? 4.809 37.499 68.387 1.00 19.24 202 TYR A C 1
ATOM 1575 O O . TYR A 1 202 ? 4.693 38.588 67.826 1.00 19.57 202 TYR A O 1
ATOM 1584 N N . ALA A 1 203 ? 4.359 37.278 69.622 1.00 19.32 203 ALA A N 1
ATOM 1585 C CA . ALA A 1 203 ? 3.682 38.332 70.375 1.00 20.34 203 ALA A CA 1
ATOM 1586 C C . ALA A 1 203 ? 4.627 39.491 70.680 1.00 20.83 203 ALA A C 1
ATOM 1587 O O . ALA A 1 203 ? 4.269 40.654 70.509 1.00 20.08 203 ALA A O 1
ATOM 1589 N N . GLU A 1 204 ? 5.831 39.164 71.140 1.00 21.18 204 GLU A N 1
ATOM 1590 C CA . GLU A 1 204 ? 6.833 40.174 71.456 1.00 21.99 204 GLU A CA 1
ATOM 1591 C C . GLU A 1 204 ? 7.176 40.969 70.193 1.00 22.06 204 GLU A C 1
ATOM 1592 O O . GLU A 1 204 ? 7.310 42.194 70.229 1.00 21.63 204 GLU A O 1
ATOM 1598 N N . LEU A 1 205 ? 7.313 40.270 69.070 1.00 19.72 205 LEU A N 1
ATOM 1599 C CA . LEU A 1 205 ? 7.627 40.936 67.806 1.00 19.60 205 LEU A CA 1
ATOM 1600 C C . LEU A 1 205 ? 6.495 41.875 67.401 1.00 18.79 205 LEU A C 1
ATOM 1601 O O . LEU A 1 205 ? 6.733 42.955 66.860 1.00 18.56 205 LEU A O 1
ATOM 1606 N N . ALA A 1 206 ? 5.259 41.455 67.651 1.00 18.38 206 ALA A N 1
ATOM 1607 C CA . ALA A 1 206 ? 4.110 42.284 67.305 1.00 19.56 206 ALA A CA 1
ATOM 1608 C C . ALA A 1 206 ? 4.120 43.573 68.136 1.00 19.81 206 ALA A C 1
ATOM 1609 O O . ALA A 1 206 ? 3.846 44.661 67.617 1.00 20.76 206 ALA A O 1
ATOM 1611 N N . LYS A 1 207 ? 4.439 43.456 69.423 1.00 21.23 207 LYS A N 1
ATOM 1612 C CA . LYS A 1 207 ? 4.484 44.630 70.295 1.00 22.16 207 LYS A CA 1
ATOM 1613 C C . LYS A 1 207 ? 5.504 45.626 69.766 1.00 22.94 207 LYS A C 1
ATOM 1614 O O . LYS A 1 207 ? 5.262 46.835 69.737 1.00 21.74 207 LYS A O 1
ATOM 1620 N N . GLN A 1 208 ? 6.656 45.109 69.358 1.00 22.86 208 GLN A N 1
ATOM 1621 C CA . GLN A 1 208 ? 7.728 45.944 68.830 1.00 24.36 208 GLN A CA 1
ATOM 1622 C C . GLN A 1 208 ? 7.320 46.634 67.527 1.00 23.16 208 GLN A C 1
ATOM 1623 O O . GLN A 1 208 ? 7.635 47.806 67.313 1.00 22.65 208 GLN A O 1
ATOM 1629 N N . LEU A 1 209 ? 6.640 45.894 66.654 1.00 20.50 209 LEU A N 1
ATOM 1630 C CA . LEU A 1 209 ? 6.206 46.435 65.366 1.00 20.74 209 LEU A CA 1
ATOM 1631 C C . LEU A 1 209 ? 5.099 47.475 65.517 1.00 21.38 209 LEU A C 1
ATOM 1632 O O . LEU A 1 209 ? 5.105 48.509 64.847 1.00 19.61 209 LEU A O 1
ATOM 1637 N N . ILE A 1 210 ? 4.145 47.196 66.395 1.00 21.85 210 ILE A N 1
ATOM 1638 C CA . ILE A 1 210 ? 3.051 48.123 66.637 1.00 23.75 210 ILE A CA 1
ATOM 1639 C C . ILE A 1 210 ? 3.629 49.410 67.214 1.00 27.04 210 ILE A C 1
ATOM 1640 O O . ILE A 1 210 ? 3.143 50.511 66.944 1.00 26.98 210 ILE A O 1
ATOM 1645 N N . ASP A 1 211 ? 4.689 49.270 68.000 1.00 28.09 211 ASP A N 1
ATOM 1646 C CA . ASP A 1 211 ? 5.321 50.435 68.589 1.00 31.32 211 ASP A CA 1
ATOM 1647 C C . ASP A 1 211 ? 6.056 51.245 67.519 1.00 30.96 211 ASP A C 1
ATOM 1648 O O . ASP A 1 211 ? 6.279 52.442 67.697 1.00 31.51 211 ASP A O 1
ATOM 1653 N N . GLU A 1 212 ? 6.427 50.596 66.414 1.00 29.00 212 GLU A N 1
ATOM 1654 C CA . GLU A 1 212 ? 7.114 51.277 65.316 1.00 27.34 212 GLU A CA 1
ATOM 1655 C C . GLU A 1 212 ? 6.137 51.928 64.340 1.00 26.06 212 GLU A C 1
ATOM 1656 O O . GLU A 1 212 ? 6.552 52.551 63.364 1.00 26.99 212 GLU A O 1
ATOM 1662 N N . GLY A 1 213 ? 4.841 51.762 64.580 1.00 25.99 213 GLY A N 1
ATOM 1663 C CA . GLY A 1 213 ? 3.854 52.366 63.699 1.00 24.75 213 GLY A CA 1
ATOM 1664 C C . GLY A 1 213 ? 3.190 51.416 62.713 1.00 24.22 213 GLY A C 1
ATOM 1665 O O . GLY A 1 213 ? 2.467 51.859 61.824 1.00 23.58 213 GLY A O 1
ATOM 1666 N N . TYR A 1 214 ? 3.426 50.117 62.866 1.00 23.00 214 TYR A N 1
ATOM 1667 C CA . TYR A 1 214 ? 2.831 49.116 61.987 1.00 22.83 214 TYR A CA 1
ATOM 1668 C C . TYR A 1 214 ? 1.634 48.449 62.661 1.00 22.73 214 TYR A C 1
ATOM 1669 O O . TYR A 1 214 ? 1.400 48.630 63.856 1.00 22.86 214 TYR A O 1
ATOM 1678 N N . GLN A 1 215 ? 0.860 47.701 61.879 1.00 20.66 215 GLN A N 1
ATOM 1679 C CA . GLN A 1 215 ? -0.248 46.924 62.417 1.00 21.40 215 GLN A CA 1
ATOM 1680 C C . GLN A 1 215 ? 0.101 45.501 61.987 1.00 20.56 215 GLN A C 1
ATOM 1681 O O . GLN A 1 215 ? 0.812 45.306 61.000 1.00 19.49 215 GLN A O 1
ATOM 1687 N N . VAL A 1 216 ? -0.383 44.511 62.725 1.00 19.83 216 VAL A N 1
ATOM 1688 C CA . VAL A 1 216 ? -0.067 43.120 62.427 1.00 18.88 216 VAL A CA 1
ATOM 1689 C C . VAL A 1 216 ? -1.306 42.321 62.037 1.00 19.49 216 VAL A C 1
ATOM 1690 O O . VAL A 1 216 ? -2.408 42.565 62.535 1.00 19.20 216 VAL A O 1
ATOM 1694 N N . VAL A 1 217 ? -1.115 41.384 61.115 1.00 17.29 217 VAL A N 1
ATOM 1695 C CA . VAL A 1 217 ? -2.187 40.520 60.657 1.00 17.58 217 VAL A CA 1
ATOM 1696 C C . VAL A 1 217 ? -1.653 39.097 60.691 1.00 16.55 217 VAL A C 1
ATOM 1697 O O . VAL A 1 217 ? -0.571 38.822 60.176 1.00 16.56 217 VAL A O 1
ATOM 1701 N N . LEU A 1 218 ? -2.421 38.196 61.295 1.00 16.47 218 LEU A N 1
ATOM 1702 C CA . LEU A 1 218 ? -2.029 36.791 61.427 1.00 17.40 218 LEU A CA 1
ATOM 1703 C C . LEU A 1 218 ? -2.780 35.965 60.395 1.00 17.48 218 LEU A C 1
ATOM 1704 O O . LEU A 1 218 ? -4.007 36.021 60.337 1.00 18.93 218 LEU A O 1
ATOM 1709 N N . PHE A 1 219 ? -2.042 35.206 59.585 1.00 17.25 219 PHE A N 1
ATOM 1710 C CA . PHE A 1 219 ? -2.638 34.361 58.552 1.00 17.01 219 PHE A CA 1
ATOM 1711 C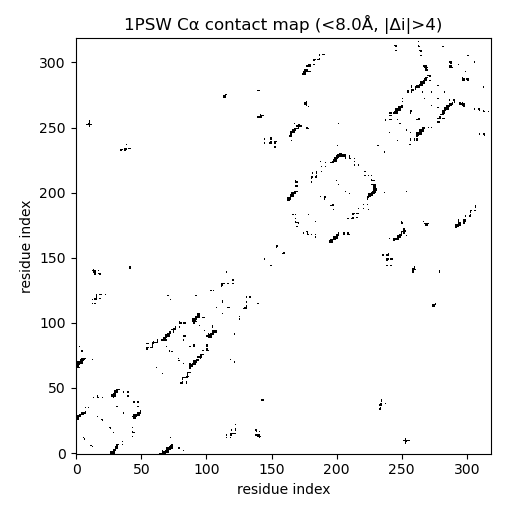 C . PHE A 1 219 ? -2.463 32.895 58.913 1.00 17.89 219 PHE A C 1
ATOM 1712 O O . PHE A 1 219 ? -1.482 32.523 59.560 1.00 16.51 219 PHE A O 1
ATOM 1720 N N . GLY A 1 220 ? -3.404 32.061 58.482 1.00 17.47 220 GLY A N 1
ATOM 1721 C CA . GLY A 1 220 ? -3.315 30.639 58.769 1.00 19.06 220 GLY A CA 1
ATOM 1722 C C . GLY A 1 220 ? -4.619 29.923 58.481 1.00 20.23 220 GLY A C 1
ATOM 1723 O O . GLY A 1 220 ? -5.579 30.533 58.013 1.00 21.56 220 GLY A O 1
ATOM 1724 N N . SER A 1 221 ? -4.657 28.624 58.753 1.00 22.60 221 SER A N 1
ATOM 1725 C CA . SER A 1 221 ? -5.861 27.833 58.526 1.00 22.72 221 SER A CA 1
ATOM 1726 C C . SER A 1 221 ? -6.722 27.849 59.781 1.00 22.61 221 SER A C 1
ATOM 1727 O O . SER A 1 221 ? -6.344 28.437 60.795 1.00 21.26 221 SER A O 1
ATOM 1730 N N . ALA A 1 222 ? -7.879 27.198 59.712 1.00 23.36 222 ALA A N 1
ATOM 1731 C CA . ALA A 1 222 ? -8.784 27.129 60.854 1.00 25.41 222 ALA A CA 1
ATOM 1732 C C . ALA A 1 222 ? -8.047 26.559 62.061 1.00 25.24 222 ALA A C 1
ATOM 1733 O O . ALA A 1 222 ? -8.302 26.946 63.205 1.00 27.12 222 ALA A O 1
ATOM 1735 N N . LYS A 1 223 ? -7.135 25.632 61.797 1.00 27.33 223 LYS A N 1
ATOM 1736 C CA . LYS A 1 223 ? -6.353 25.001 62.853 1.00 30.16 223 LYS A CA 1
ATOM 1737 C C . LYS A 1 223 ? -5.410 25.975 63.560 1.00 29.95 223 LYS A C 1
ATOM 1738 O O . LYS A 1 223 ? -5.103 25.799 64.737 1.00 29.54 223 LYS A O 1
ATOM 1744 N N . ASP A 1 224 ? -4.960 27.002 62.843 1.00 28.09 224 ASP A N 1
ATOM 1745 C CA . ASP A 1 224 ? -4.047 27.993 63.409 1.00 26.16 224 ASP A CA 1
ATOM 1746 C C . ASP A 1 224 ? -4.763 29.094 64.177 1.00 24.11 224 ASP A C 1
ATOM 1747 O O . ASP A 1 224 ? -4.116 29.947 64.770 1.00 23.59 224 ASP A O 1
ATOM 1752 N N . HIS A 1 225 ? -6.091 29.083 64.169 1.00 24.17 225 HIS A N 1
ATOM 1753 C CA . HIS A 1 225 ? -6.856 30.126 64.849 1.00 24.54 225 HIS A CA 1
ATOM 1754 C C . HIS A 1 225 ? -6.535 30.264 66.335 1.00 24.64 225 HIS A C 1
ATOM 1755 O O . HIS A 1 225 ? -6.352 31.375 66.830 1.00 22.69 225 HIS A O 1
ATOM 1762 N N . GLU A 1 226 ? -6.486 29.138 67.042 1.00 25.41 226 GLU A N 1
ATOM 1763 C CA . GLU A 1 226 ? -6.179 29.158 68.467 1.00 27.67 226 GLU A CA 1
ATOM 1764 C C . GLU A 1 226 ? -4.777 29.736 68.670 1.00 26.74 226 GLU A C 1
ATOM 1765 O O . GLU A 1 226 ? -4.532 30.481 69.619 1.00 25.54 226 GLU A O 1
ATOM 1771 N N . ALA A 1 227 ? -3.858 29.403 67.771 1.00 24.75 227 ALA A N 1
ATOM 1772 C CA . ALA A 1 227 ? -2.501 29.923 67.878 1.00 24.35 227 ALA A CA 1
ATOM 1773 C C . ALA A 1 227 ? -2.551 31.443 67.752 1.00 23.47 227 ALA A C 1
ATOM 1774 O O . ALA A 1 227 ? -1.868 32.160 68.484 1.00 22.79 227 ALA A O 1
ATOM 1776 N N . GLY A 1 228 ? -3.376 31.930 66.829 1.00 22.03 228 GLY A N 1
ATOM 1777 C CA . GLY A 1 228 ? -3.511 33.360 66.638 1.00 21.99 228 GLY A CA 1
ATOM 1778 C C . GLY A 1 228 ? -4.069 34.039 67.873 1.00 22.96 228 GLY A C 1
ATOM 1779 O O . GLY A 1 228 ? -3.655 35.142 68.224 1.00 20.95 228 GLY A O 1
ATOM 1780 N N . ASN A 1 229 ? -5.023 33.384 68.529 1.00 23.13 229 ASN A N 1
ATOM 1781 C CA . ASN A 1 229 ? -5.626 33.937 69.735 1.00 24.53 229 ASN A CA 1
ATOM 1782 C C . ASN A 1 229 ? -4.647 33.953 70.907 1.00 23.89 229 ASN A C 1
ATOM 1783 O O . ASN A 1 229 ? -4.679 34.870 71.720 1.00 24.59 229 ASN A O 1
ATOM 1788 N N . GLU A 1 230 ? -3.780 32.947 70.996 1.00 22.42 230 GLU A N 1
ATOM 1789 C CA . GLU A 1 230 ? -2.808 32.889 72.082 1.00 22.24 230 GLU A CA 1
ATOM 1790 C C . GLU A 1 230 ? -1.804 34.028 71.917 1.00 23.33 230 GLU A C 1
ATOM 1791 O O . GLU A 1 230 ? -1.285 34.555 72.896 1.00 23.03 230 GLU A O 1
ATOM 1797 N N . ILE A 1 231 ? -1.540 34.412 70.671 1.00 23.05 231 ILE A N 1
ATOM 1798 C CA . ILE A 1 231 ? -0.624 35.511 70.381 1.00 23.60 231 ILE A CA 1
ATOM 1799 C C . ILE A 1 231 ? -1.277 36.826 70.812 1.00 24.72 231 ILE A C 1
ATOM 1800 O O . ILE A 1 231 ? -0.659 37.651 71.494 1.00 25.75 231 ILE A O 1
ATOM 1805 N N . LEU A 1 232 ? -2.533 37.017 70.420 1.00 25.79 232 LEU A N 1
ATOM 1806 C CA . LEU A 1 232 ? -3.282 38.229 70.772 1.00 28.45 232 LEU A CA 1
ATOM 1807 C 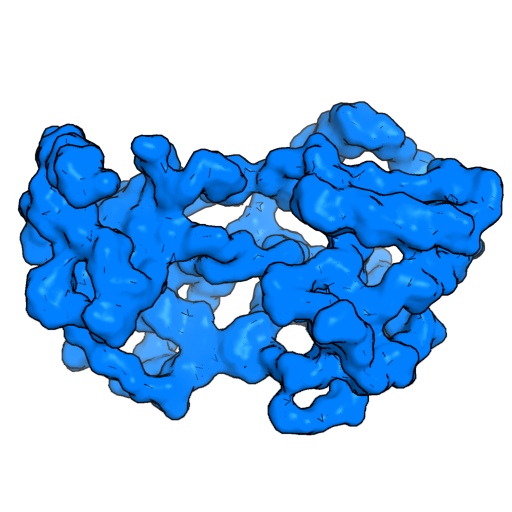C . LEU A 1 232 ? -3.453 38.401 72.278 1.00 28.87 232 LEU A C 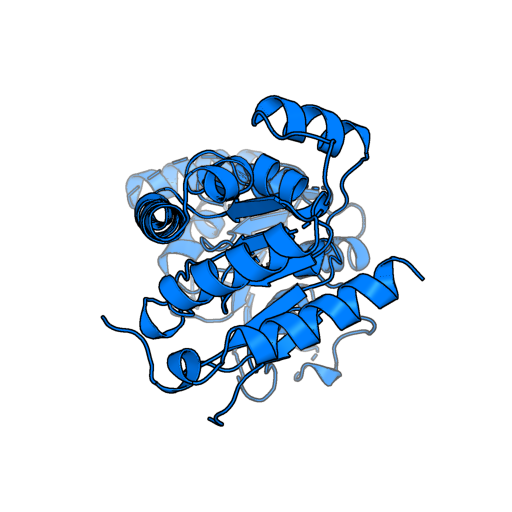1
ATOM 1808 O O . LEU A 1 232 ? -3.429 39.519 72.788 1.00 28.47 232 LEU A O 1
ATOM 1813 N N . ALA A 1 233 ? -3.648 37.288 72.975 1.00 30.61 233 ALA A N 1
ATOM 1814 C CA . ALA A 1 233 ? -3.843 37.312 74.419 1.00 32.21 233 ALA A CA 1
ATOM 1815 C C . ALA A 1 233 ? -2.610 37.817 75.167 1.00 32.67 233 ALA A C 1
ATOM 1816 O O . ALA A 1 233 ? -2.678 38.099 76.362 1.00 34.60 233 ALA A O 1
ATOM 1818 N N . ALA A 1 234 ? -1.486 37.932 74.470 1.00 31.18 234 ALA A N 1
ATOM 1819 C CA . ALA A 1 234 ? -0.257 38.392 75.101 1.00 30.13 234 ALA A CA 1
ATOM 1820 C C . ALA A 1 234 ? -0.060 39.892 74.939 1.00 30.27 234 ALA A C 1
ATOM 1821 O O . ALA A 1 234 ? 0.895 40.463 75.467 1.00 30.89 234 ALA A O 1
ATOM 1823 N N . LEU A 1 235 ? -0.964 40.532 74.206 1.00 30.49 235 LEU A N 1
ATOM 1824 C CA . LEU A 1 235 ? -0.865 41.969 73.973 1.00 31.60 235 LEU A CA 1
ATOM 1825 C C . LEU A 1 235 ? -1.891 42.702 74.822 1.00 32.43 235 LEU A C 1
ATOM 1826 O O . LEU A 1 235 ? -2.902 42.122 75.210 1.00 32.69 235 LEU A O 1
ATOM 1831 N N . ASN A 1 236 ? -1.627 43.970 75.125 1.00 32.45 236 ASN A N 1
ATOM 1832 C CA . ASN A 1 236 ? -2.573 44.757 75.910 1.00 33.82 236 ASN A CA 1
ATOM 1833 C C . ASN A 1 236 ? -3.691 45.243 74.987 1.00 34.59 236 ASN A C 1
ATOM 1834 O O . ASN A 1 236 ? -3.673 44.970 73.788 1.00 32.50 236 ASN A O 1
ATOM 1839 N N . THR A 1 237 ? -4.658 45.961 75.549 1.00 36.00 237 THR A N 1
ATOM 1840 C CA . THR A 1 237 ? -5.793 46.471 74.780 1.00 37.32 237 THR A CA 1
ATOM 1841 C C . THR A 1 237 ? -5.384 47.372 73.620 1.00 37.34 237 THR A C 1
ATOM 1842 O O . THR A 1 237 ? -5.859 47.207 72.496 1.00 38.03 237 THR A O 1
ATOM 1846 N N . GLU A 1 238 ? -4.500 48.322 73.895 1.00 36.47 238 GLU A N 1
ATOM 1847 C CA . GLU A 1 238 ? -4.040 49.245 72.867 1.00 37.45 238 GLU A CA 1
ATOM 1848 C C . GLU A 1 238 ? -3.372 48.512 71.701 1.00 35.33 238 GLU A C 1
ATOM 1849 O O . GLU A 1 238 ? -3.598 48.846 70.540 1.00 34.68 238 GLU A O 1
ATOM 1855 N N . GLN A 1 239 ? -2.560 47.508 72.014 1.00 33.16 239 GLN A N 1
ATOM 1856 C CA . GLN A 1 239 ? -1.857 46.746 70.986 1.00 31.89 239 GLN A CA 1
ATOM 1857 C C . GLN A 1 239 ? -2.803 45.823 70.225 1.00 30.08 239 GLN A C 1
ATOM 1858 O O . GLN A 1 239 ? -2.683 45.668 69.013 1.00 27.99 239 GLN A O 1
ATOM 1864 N N . GLN A 1 240 ? -3.747 45.213 70.934 1.00 30.62 240 GLN A N 1
ATOM 1865 C CA . GLN A 1 240 ? -4.699 44.309 70.292 1.00 31.97 240 GLN A CA 1
ATOM 1866 C C . GLN A 1 240 ? -5.518 45.008 69.212 1.00 31.16 240 GLN A C 1
ATOM 1867 O O . GLN A 1 240 ? -6.038 44.364 68.298 1.00 31.44 240 GLN A O 1
ATOM 1873 N N . ALA A 1 241 ? -5.635 46.326 69.322 1.00 30.48 241 ALA A N 1
ATOM 1874 C CA . ALA A 1 241 ? -6.387 47.110 68.348 1.00 31.29 241 ALA A CA 1
ATOM 1875 C C . ALA A 1 241 ? -5.642 47.166 67.019 1.00 30.91 241 ALA A C 1
ATOM 1876 O O . ALA A 1 241 ? -6.209 47.538 65.989 1.00 31.14 241 ALA A O 1
ATOM 1878 N N . TRP A 1 242 ? -4.366 46.795 67.055 1.00 28.74 242 TRP A N 1
ATOM 1879 C CA . TRP A 1 242 ? -3.526 46.806 65.864 1.00 26.35 242 TRP A CA 1
ATOM 1880 C C . TRP A 1 242 ? -3.014 45.420 65.481 1.00 25.09 242 TRP A C 1
ATOM 1881 O O . TRP A 1 242 ? -2.000 45.291 64.794 1.00 23.69 242 TRP A O 1
ATOM 1892 N N . CYS A 1 243 ? -3.715 44.387 65.933 1.00 23.82 243 CYS A N 1
ATOM 1893 C CA . CYS A 1 243 ? -3.345 43.013 65.612 1.00 25.23 243 CYS A CA 1
ATOM 1894 C C . CYS A 1 243 ? -4.617 42.223 65.312 1.00 26.28 243 CYS A C 1
ATOM 1895 O O . CYS A 1 243 ? -5.460 42.033 66.185 1.00 26.79 243 CYS A O 1
ATOM 1898 N N . ARG A 1 244 ? -4.751 41.769 64.069 1.00 24.19 244 ARG A N 1
ATOM 1899 C CA . ARG A 1 244 ? -5.926 41.018 63.643 1.00 23.73 244 ARG A CA 1
ATOM 1900 C C . ARG A 1 244 ? -5.623 39.555 63.339 1.00 23.32 244 ARG A C 1
ATOM 1901 O O . ARG A 1 244 ? -4.688 39.240 62.599 1.00 22.35 244 ARG A O 1
ATOM 1909 N N . ASN A 1 245 ? -6.427 38.670 63.917 1.00 21.98 245 ASN A N 1
ATOM 1910 C CA . ASN A 1 245 ? -6.273 37.237 63.707 1.00 21.42 245 ASN A CA 1
ATOM 1911 C C . ASN A 1 245 ? -7.187 36.782 62.567 1.00 21.10 245 ASN A C 1
ATOM 1912 O O . ASN A 1 245 ? -8.395 36.646 62.752 1.00 21.84 245 ASN A O 1
ATOM 1917 N N . LEU A 1 246 ? -6.615 36.552 61.387 1.00 20.80 246 LEU A N 1
ATOM 1918 C CA . LEU A 1 246 ? -7.402 36.107 60.245 1.00 18.80 246 LEU A CA 1
ATOM 1919 C C . LEU A 1 246 ? -7.214 34.611 59.971 1.00 19.73 246 LEU A C 1
ATOM 1920 O O . LEU A 1 246 ? -7.670 34.102 58.951 1.00 20.34 246 LEU A O 1
ATOM 1925 N N . ALA A 1 247 ? -6.545 33.899 60.875 1.00 19.90 247 ALA A N 1
ATOM 1926 C CA . ALA A 1 247 ? -6.355 32.461 60.675 1.00 21.86 247 ALA A CA 1
ATOM 1927 C C . ALA A 1 247 ? -7.728 31.782 60.664 1.00 22.16 247 ALA A C 1
ATOM 1928 O O . ALA A 1 247 ? -8.494 31.909 61.621 1.00 24.55 247 ALA A O 1
ATOM 1930 N N . GLY A 1 248 ? -8.028 31.081 59.572 1.00 23.37 248 GLY A N 1
ATOM 1931 C CA . GLY A 1 248 ? -9.302 30.395 59.433 1.00 23.76 248 GLY A CA 1
ATOM 1932 C C . GLY A 1 248 ? -10.441 31.268 58.927 1.00 23.49 248 GLY A C 1
ATOM 1933 O O . GLY A 1 248 ? -11.552 30.784 58.715 1.00 24.74 248 GLY A O 1
ATOM 1934 N N . GLU A 1 249 ? -10.166 32.552 58.716 1.00 23.01 249 GLU A N 1
ATOM 1935 C CA . GLU A 1 249 ? -11.178 33.505 58.257 1.00 25.57 249 GLU A CA 1
ATOM 1936 C C . GLU A 1 249 ? -11.163 33.789 56.755 1.00 24.40 249 GLU A C 1
ATOM 1937 O O . GLU A 1 249 ? -12.122 34.334 56.206 1.00 24.29 249 GLU A O 1
ATOM 1943 N N . THR A 1 250 ? -10.075 33.413 56.098 1.00 24.22 250 THR A N 1
ATOM 1944 C CA . THR A 1 250 ? -9.900 33.668 54.676 1.00 22.67 250 THR A CA 1
ATOM 1945 C C . THR A 1 250 ? -9.822 32.409 53.824 1.00 22.86 250 THR A C 1
ATOM 1946 O O . THR A 1 250 ? -9.486 31.329 54.315 1.00 21.25 250 THR A O 1
ATOM 1950 N N . GLN A 1 251 ? -10.124 32.568 52.537 1.00 22.05 251 GLN A N 1
ATOM 1951 C CA . GLN A 1 251 ? -9.997 31.489 51.564 1.00 20.71 251 GLN A CA 1
ATOM 1952 C C . GLN A 1 251 ? -8.613 31.799 50.986 1.00 20.41 251 GLN A C 1
ATOM 1953 O O . GLN A 1 251 ? -8.144 32.934 51.109 1.00 19.06 251 GLN A O 1
ATOM 1959 N N . LEU A 1 252 ? -7.955 30.826 50.360 1.00 21.31 252 LEU A N 1
ATOM 1960 C CA . LEU A 1 252 ? -6.611 31.055 49.816 1.00 21.57 252 LEU A CA 1
ATOM 1961 C C . LEU A 1 252 ? -6.480 32.255 48.878 1.00 21.09 252 LEU A C 1
ATOM 1962 O O . LEU A 1 252 ? -5.448 32.932 48.878 1.00 20.06 252 LEU A O 1
ATOM 1967 N N . ASP A 1 253 ? -7.514 32.519 48.083 1.00 19.36 253 ASP A N 1
ATOM 1968 C CA . ASP A 1 253 ? -7.454 33.645 47.167 1.00 18.56 253 ASP A CA 1
ATOM 1969 C C . ASP A 1 253 ? -7.415 34.954 47.955 1.00 17.80 253 ASP A C 1
ATOM 1970 O O . ASP A 1 253 ? -6.667 35.861 47.613 1.00 18.28 253 ASP A O 1
ATOM 1975 N N . GLN A 1 254 ? -8.184 35.037 49.035 1.00 17.80 254 GLN A N 1
ATOM 1976 C CA . GLN A 1 254 ? -8.179 36.237 49.849 1.00 16.77 254 GLN A CA 1
ATOM 1977 C C . GLN A 1 254 ? -6.854 36.352 50.603 1.00 17.26 254 GLN A C 1
ATOM 1978 O O . GLN A 1 254 ? -6.339 37.455 50.802 1.00 17.69 254 GLN A O 1
ATOM 1984 N N . ALA A 1 255 ? -6.306 35.215 51.026 1.00 15.35 255 ALA A N 1
ATOM 1985 C CA . ALA A 1 255 ? -5.029 35.213 51.729 1.00 15.61 255 ALA A CA 1
ATOM 1986 C C . ALA A 1 255 ? -3.930 35.746 50.813 1.00 14.58 255 ALA A C 1
ATOM 1987 O O . ALA A 1 255 ? -3.085 36.533 51.239 1.00 15.67 255 ALA A O 1
ATOM 1989 N N . VAL A 1 256 ? -3.941 35.307 49.555 1.00 14.11 256 VAL A N 1
ATOM 1990 C CA . VAL A 1 256 ? -2.949 35.749 48.575 1.00 15.28 256 VAL A CA 1
ATOM 1991 C C . VAL A 1 256 ? -2.986 37.269 48.436 1.00 16.18 256 VAL A C 1
ATOM 1992 O O . VAL A 1 256 ? -1.955 37.934 48.451 1.00 15.15 256 VAL A O 1
ATOM 1996 N N . ILE A 1 257 ? -4.191 37.809 48.293 1.00 15.23 257 ILE A N 1
ATOM 1997 C CA . ILE A 1 257 ? -4.385 39.246 48.146 1.00 14.27 257 ILE A CA 1
ATOM 1998 C C . ILE A 1 257 ? -3.877 40.015 49.372 1.00 13.38 257 ILE A C 1
ATOM 1999 O O . ILE A 1 257 ? -3.110 40.958 49.239 1.00 14.68 257 ILE A O 1
ATOM 2004 N N . LEU A 1 258 ? -4.285 39.582 50.561 1.00 13.78 258 LEU A N 1
ATOM 2005 C CA . LEU A 1 258 ? -3.864 40.258 51.798 1.00 15.33 258 LEU A CA 1
ATOM 2006 C C . LEU A 1 258 ? -2.353 40.198 52.042 1.00 14.68 258 LEU A C 1
ATOM 2007 O O . LEU A 1 258 ? -1.754 41.161 52.521 1.00 15.51 258 LEU A O 1
ATOM 2012 N N . ILE A 1 259 ? -1.752 39.054 51.743 1.00 15.16 259 ILE A N 1
ATOM 2013 C CA . ILE A 1 259 ? -0.316 38.912 51.890 1.00 16.02 259 ILE A CA 1
ATOM 2014 C C . ILE A 1 259 ? 0.366 39.918 50.949 1.00 16.68 259 ILE A C 1
ATOM 2015 O O . ILE A 1 259 ? 1.331 40.588 51.326 1.00 16.81 259 ILE A O 1
ATOM 2020 N N . ALA A 1 260 ? -0.158 40.047 49.736 1.00 15.46 260 ALA A N 1
ATOM 2021 C CA . ALA A 1 260 ? 0.399 40.982 48.766 1.00 16.89 260 ALA A CA 1
ATOM 2022 C C . ALA A 1 260 ? 0.322 42.418 49.298 1.00 17.09 260 ALA A C 1
ATOM 2023 O O . ALA A 1 260 ? 1.174 43.242 48.987 1.00 18.48 260 ALA A O 1
ATOM 2025 N N . ALA A 1 261 ? -0.698 42.712 50.105 1.00 17.55 261 ALA A N 1
ATOM 2026 C CA . ALA A 1 261 ? -0.881 44.056 50.655 1.00 18.53 261 ALA A CA 1
ATOM 2027 C C . ALA A 1 261 ? 0.034 44.376 51.840 1.00 17.79 261 ALA A C 1
ATOM 2028 O O . ALA A 1 261 ? 0.103 45.518 52.279 1.00 21.47 261 ALA A O 1
ATOM 2030 N N . CYS A 1 262 ? 0.724 43.367 52.363 1.00 17.55 262 CYS A N 1
ATOM 2031 C CA . CYS A 1 262 ? 1.633 43.558 53.496 1.00 18.23 262 CYS A CA 1
ATOM 2032 C C . CYS A 1 262 ? 2.986 44.103 53.089 1.00 19.01 262 CYS A C 1
ATOM 2033 O O . CYS A 1 262 ? 3.507 43.732 52.043 1.00 19.34 262 CYS A O 1
ATOM 2036 N N . LYS A 1 263 ? 3.581 44.937 53.942 1.00 16.85 263 LYS A N 1
ATOM 2037 C CA . LYS A 1 263 ? 4.902 45.501 53.659 1.00 18.49 263 LYS A CA 1
ATOM 2038 C C . LYS A 1 263 ? 5.989 44.434 53.791 1.00 18.18 263 LYS A C 1
ATOM 2039 O O . LYS A 1 263 ? 7.046 44.529 53.161 1.00 18.96 263 LYS A O 1
ATOM 2045 N N . ALA A 1 264 ? 5.725 43.436 54.631 1.00 16.56 264 ALA A N 1
ATOM 2046 C CA . ALA A 1 264 ? 6.650 42.332 54.854 1.00 14.94 264 ALA A CA 1
ATOM 2047 C C . ALA A 1 264 ? 5.909 41.196 55.534 1.00 15.54 264 ALA A C 1
ATOM 2048 O O . ALA A 1 264 ? 4.828 41.392 56.091 1.00 14.81 264 ALA A O 1
ATOM 2050 N N . ILE A 1 265 ? 6.511 40.013 55.489 1.00 16.15 265 ILE A N 1
ATOM 2051 C CA . ILE A 1 265 ? 5.928 38.812 56.074 1.00 16.36 265 ILE A CA 1
ATOM 2052 C C . ILE A 1 265 ? 6.960 38.106 56.941 1.00 16.21 265 ILE A C 1
ATOM 2053 O O . ILE A 1 265 ? 8.142 38.096 56.614 1.00 16.54 265 ILE A O 1
ATOM 2058 N N . VAL A 1 266 ? 6.515 37.546 58.062 1.00 15.62 266 VAL A N 1
ATOM 2059 C CA . VAL A 1 266 ? 7.388 36.781 58.950 1.00 16.10 266 VAL A CA 1
ATOM 2060 C C . VAL A 1 266 ? 6.687 35.433 59.016 1.00 15.78 266 VAL A C 1
ATOM 2061 O O . VAL A 1 266 ? 5.483 35.373 59.290 1.00 16.16 266 VAL A O 1
ATOM 2065 N N . THR A 1 267 ? 7.420 34.353 58.765 1.00 13.47 267 THR A N 1
ATOM 2066 C CA . THR A 1 267 ? 6.803 33.035 58.761 1.00 15.41 267 THR A CA 1
ATOM 2067 C C . THR A 1 267 ? 7.783 31.910 59.082 1.00 15.08 267 THR A C 1
ATOM 2068 O O . THR A 1 267 ? 8.998 32.088 59.025 1.00 14.84 267 THR A O 1
ATOM 2072 N N . ASN A 1 268 ? 7.223 30.756 59.423 1.00 14.08 268 ASN A N 1
ATOM 2073 C CA . ASN A 1 268 ? 8.003 29.560 59.688 1.00 16.36 268 ASN A CA 1
ATOM 2074 C C . ASN A 1 268 ? 8.102 28.852 58.333 1.00 16.92 268 ASN A C 1
ATOM 2075 O O . ASN A 1 268 ? 7.573 29.332 57.330 1.00 17.75 268 ASN A O 1
ATOM 2080 N N . ASP A 1 269 ? 8.756 27.697 58.318 1.00 18.21 269 ASP A N 1
ATOM 2081 C CA . ASP A 1 269 ? 8.877 26.893 57.103 1.00 20.89 269 ASP A CA 1
ATOM 2082 C C . ASP A 1 269 ? 7.497 26.268 56.904 1.00 21.38 269 ASP A C 1
ATOM 2083 O O . ASP A 1 269 ? 7.180 25.240 57.504 1.00 23.46 269 ASP A O 1
ATOM 2088 N N . SER A 1 270 ? 6.673 26.909 56.079 1.00 20.43 270 SER A N 1
ATOM 2089 C CA . SER A 1 270 ? 5.316 26.438 55.825 1.00 19.55 270 SER A CA 1
ATOM 2090 C C . SER A 1 270 ? 4.836 26.754 54.410 1.00 18.89 270 SER A C 1
ATOM 2091 O O . SER A 1 270 ? 5.542 27.390 53.633 1.00 17.52 270 SER A O 1
ATOM 2094 N N . GLY A 1 271 ? 3.624 26.312 54.085 1.00 18.51 271 GLY A N 1
ATOM 2095 C CA . GLY A 1 271 ? 3.071 26.575 52.767 1.00 18.16 271 GLY A CA 1
ATOM 2096 C C . GLY A 1 271 ? 2.883 28.048 52.426 1.00 18.14 271 GLY A C 1
ATOM 2097 O O . GLY A 1 271 ? 3.145 28.462 51.291 1.00 18.09 271 GLY A O 1
ATOM 2098 N N . LEU A 1 272 ? 2.435 28.854 53.384 1.00 15.96 272 LEU A N 1
ATOM 2099 C CA . LEU A 1 272 ? 2.224 30.269 53.098 1.00 17.55 272 LEU A CA 1
ATOM 2100 C C . LEU A 1 272 ? 3.525 30.997 52.799 1.00 16.70 272 LEU A C 1
ATOM 2101 O O . LEU A 1 272 ? 3.517 32.030 52.135 1.00 17.08 272 LEU A O 1
ATOM 2114 N N . HIS A 1 274 ? 5.814 30.033 50.829 1.00 15.51 274 HIS A N 1
ATOM 2115 C CA . HIS A 1 274 ? 5.912 29.948 49.373 1.00 15.63 274 HIS A CA 1
ATOM 2116 C C . HIS A 1 274 ? 4.984 30.918 48.660 1.00 16.00 274 HIS A C 1
ATOM 2117 O O . HIS A 1 274 ? 5.321 31.433 47.590 1.00 16.15 274 HIS A O 1
ATOM 2124 N N . VAL A 1 275 ? 3.821 31.168 49.251 1.00 13.92 275 VAL A N 1
ATOM 2125 C CA . VAL A 1 275 ? 2.877 32.108 48.671 1.00 16.50 275 VAL A CA 1
ATOM 2126 C C . VAL A 1 275 ? 3.487 33.514 48.715 1.00 15.78 275 VAL A C 1
ATOM 2127 O O . VAL A 1 275 ? 3.490 34.217 47.707 1.00 16.06 275 VAL A O 1
ATOM 2131 N N . ALA A 1 276 ? 4.011 33.915 49.874 1.00 16.38 276 ALA A N 1
ATOM 2132 C CA . ALA A 1 276 ? 4.630 35.232 50.021 1.00 16.07 276 ALA A CA 1
ATOM 2133 C C . ALA A 1 276 ? 5.803 35.388 49.043 1.00 15.61 276 ALA A C 1
ATOM 2134 O O . ALA A 1 276 ? 5.981 36.445 48.432 1.00 15.71 276 ALA A O 1
ATOM 2136 N N . ALA A 1 277 ? 6.593 34.328 48.893 1.00 15.13 277 ALA A N 1
ATOM 2137 C CA . ALA A 1 277 ? 7.742 34.328 47.986 1.00 15.74 277 ALA A CA 1
ATOM 2138 C C . ALA A 1 277 ? 7.303 34.548 46.537 1.00 15.82 277 ALA A C 1
ATOM 2139 O O . ALA A 1 277 ? 7.952 35.273 45.790 1.00 15.76 277 ALA A O 1
ATOM 2141 N N . ALA A 1 278 ? 6.202 33.910 46.147 1.00 14.89 278 ALA A N 1
ATOM 2142 C CA . ALA A 1 278 ? 5.671 34.032 44.795 1.00 14.97 278 ALA A CA 1
ATOM 2143 C C . ALA A 1 278 ? 5.182 35.448 44.534 1.00 16.22 278 ALA A C 1
ATOM 2144 O O . ALA A 1 278 ? 5.211 35.919 43.398 1.00 15.52 278 ALA A O 1
ATOM 2146 N N . LEU A 1 279 ? 4.730 36.117 45.589 1.00 15.70 279 LEU A N 1
ATOM 2147 C CA . LEU A 1 279 ? 4.238 37.488 45.485 1.00 17.27 279 LEU A CA 1
ATOM 2148 C C . LEU A 1 279 ? 5.382 38.496 45.521 1.00 18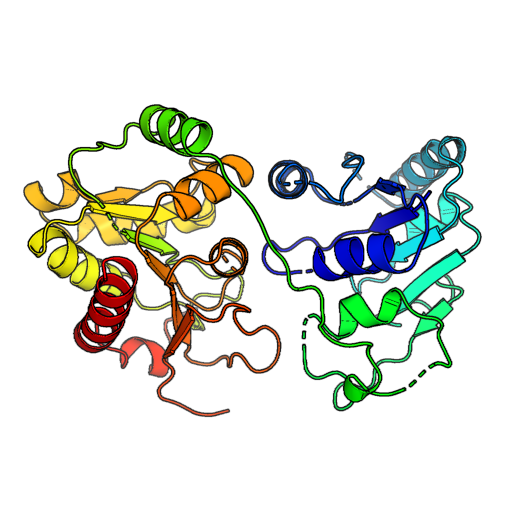.17 279 LEU A C 1
ATOM 2149 O O . LEU A 1 279 ? 5.167 39.694 45.348 1.00 19.46 279 LEU A O 1
ATOM 2154 N N . ASN A 1 280 ? 6.595 38.006 45.765 1.00 19.55 280 ASN A N 1
ATOM 2155 C CA . ASN A 1 280 ? 7.781 38.862 45.819 1.00 20.72 280 ASN A CA 1
ATOM 2156 C C . ASN A 1 280 ? 7.695 39.902 46.948 1.00 20.75 280 ASN A C 1
ATOM 2157 O O . ASN A 1 280 ? 8.114 41.051 46.790 1.00 17.62 280 ASN A O 1
ATOM 2162 N N . ARG A 1 281 ? 7.134 39.496 48.079 1.00 18.93 281 ARG A N 1
ATOM 2163 C CA . ARG A 1 281 ? 7.010 40.381 49.226 1.00 19.18 281 ARG A CA 1
ATOM 2164 C C . ARG A 1 281 ? 8.231 40.169 50.121 1.00 19.33 281 ARG A C 1
ATOM 2165 O O . ARG A 1 281 ? 8.741 39.054 50.219 1.00 20.59 281 ARG A O 1
ATOM 2173 N N . PRO A 1 282 ? 8.738 41.235 50.762 1.00 19.21 282 PRO A N 1
ATOM 2174 C CA . PRO A 1 282 ? 9.900 41.031 51.633 1.00 19.12 282 PRO A CA 1
ATOM 2175 C C . PRO A 1 282 ? 9.446 40.022 52.677 1.00 18.41 282 PRO A C 1
ATOM 2176 O O . PRO A 1 282 ? 8.330 40.112 53.186 1.00 18.74 282 PRO A O 1
ATOM 2180 N N . LEU A 1 283 ? 10.303 39.064 52.990 1.00 18.35 283 LEU A N 1
ATOM 2181 C CA . LEU A 1 283 ? 9.928 38.039 53.943 1.00 19.50 283 LEU A CA 1
ATOM 2182 C C . LEU A 1 283 ? 11.099 37.505 54.745 1.00 18.00 283 LEU A C 1
ATOM 2183 O O . LEU A 1 283 ? 12.222 37.420 54.260 1.00 16.55 283 LEU A O 1
ATOM 2188 N N . VAL A 1 284 ? 10.823 37.170 55.996 1.00 15.98 284 VAL A N 1
ATOM 2189 C CA . VAL A 1 284 ? 11.834 36.612 56.883 1.00 15.71 284 VAL A CA 1
ATOM 2190 C C . VAL A 1 284 ? 11.295 35.231 57.244 1.00 14.85 284 VAL A C 1
ATOM 2191 O O . VAL A 1 284 ? 10.222 35.118 57.840 1.00 16.01 284 VAL A O 1
ATOM 2195 N N . ALA A 1 285 ? 12.036 34.193 56.870 1.00 14.18 285 ALA A N 1
ATOM 2196 C CA . ALA A 1 285 ? 11.649 32.813 57.123 1.00 14.34 285 ALA A CA 1
ATOM 2197 C C . ALA A 1 285 ? 12.488 32.211 58.249 1.00 16.00 285 ALA A C 1
ATOM 2198 O O . ALA A 1 285 ? 13.712 32.147 58.167 1.00 15.89 285 ALA A O 1
ATOM 2200 N N . LEU A 1 286 ? 11.806 31.774 59.304 1.00 15.83 286 LEU A N 1
ATOM 2201 C CA . LEU A 1 286 ? 12.455 31.208 60.480 1.00 15.44 286 LEU A CA 1
ATOM 2202 C C . LEU A 1 286 ? 12.526 29.688 60.478 1.00 15.92 286 LEU A C 1
ATOM 2203 O O . LEU A 1 286 ? 11.497 29.002 60.463 1.00 16.91 286 LEU A O 1
ATOM 2208 N N . TYR A 1 287 ? 13.748 29.167 60.513 1.00 15.18 287 TYR A N 1
ATOM 2209 C CA . TYR A 1 287 ? 13.977 27.724 60.510 1.00 17.20 287 TYR A CA 1
ATOM 2210 C C . TYR A 1 287 ? 14.595 27.207 61.800 1.00 18.48 287 TYR A C 1
ATOM 2211 O O . TYR A 1 287 ? 15.393 27.887 62.443 1.00 18.24 287 TYR A O 1
ATOM 2220 N N . GLY A 1 288 ? 14.216 25.986 62.152 1.00 19.10 288 GLY A N 1
ATOM 2221 C CA . GLY A 1 288 ? 14.733 25.350 63.344 1.00 19.50 288 GLY A CA 1
ATOM 2222 C C . GLY A 1 288 ? 15.240 23.957 63.005 1.00 21.32 288 GLY A C 1
ATOM 2223 O O . GLY A 1 288 ? 16.323 23.823 62.433 1.00 21.80 288 GLY A O 1
ATOM 2224 N N . PRO A 1 289 ? 14.481 22.896 63.319 1.00 21.45 289 PRO A N 1
ATOM 2225 C CA . PRO A 1 289 ? 14.942 21.540 63.012 1.00 25.18 289 PRO A CA 1
ATOM 2226 C C . PRO A 1 289 ? 15.036 21.223 61.516 1.00 27.12 289 PRO A C 1
ATOM 2227 O O . PRO A 1 289 ? 15.822 20.366 61.115 1.00 30.59 289 PRO A O 1
ATOM 2231 N N . SER A 1 290 ? 14.247 21.911 60.693 1.00 27.47 290 SER A N 1
ATOM 2232 C CA . SER A 1 290 ? 14.266 21.685 59.246 1.00 26.61 290 SER A CA 1
ATOM 2233 C C . SER A 1 290 ? 15.177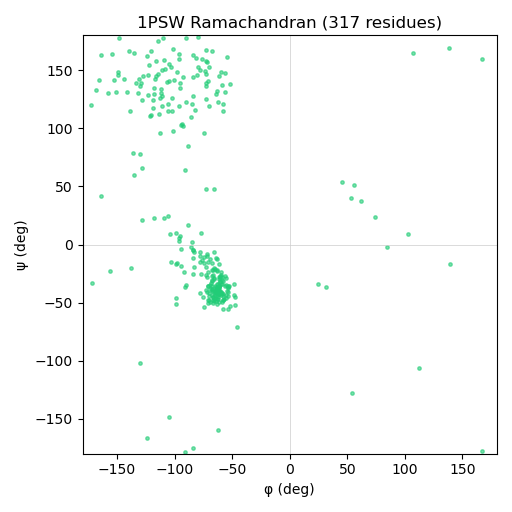 22.690 58.541 1.00 25.08 290 SER A C 1
ATOM 2234 O O . SER A 1 290 ? 15.544 23.712 59.114 1.00 25.04 290 SER A O 1
ATOM 2237 N N . SER A 1 291 ? 15.538 22.400 57.295 1.00 24.63 291 SER A N 1
ATOM 2238 C CA . SER A 1 291 ? 16.394 23.298 56.530 1.00 23.68 291 SER A CA 1
ATOM 2239 C C . SER A 1 291 ? 15.689 23.675 55.235 1.00 22.53 291 SER A C 1
ATOM 2240 O O . SER A 1 291 ? 14.738 23.012 54.824 1.00 20.07 291 SER A O 1
ATOM 2243 N N . PRO A 1 292 ? 16.142 24.751 54.575 1.00 21.31 292 PRO A N 1
ATOM 2244 C CA . PRO A 1 292 ? 15.533 25.189 53.316 1.00 20.68 292 PRO A CA 1
ATOM 2245 C C . PRO A 1 292 ? 16.167 24.517 52.097 1.00 20.68 292 PRO A C 1
ATOM 2246 O O . PRO A 1 292 ? 15.980 24.980 50.977 1.00 19.98 292 PRO A O 1
ATOM 2250 N N . ASP A 1 293 ? 16.900 23.426 52.327 1.00 20.47 293 ASP A N 1
ATOM 2251 C CA . ASP A 1 293 ? 17.583 22.694 51.262 1.00 22.63 293 ASP A CA 1
ATOM 2252 C C . ASP A 1 293 ? 16.692 22.138 50.151 1.00 21.33 293 ASP A C 1
ATOM 2253 O O . ASP A 1 293 ? 17.115 22.072 48.997 1.00 23.77 293 ASP A O 1
ATOM 2258 N N . PHE A 1 294 ? 15.476 21.728 50.493 1.00 19.13 294 PHE A N 1
ATOM 2259 C CA . PHE A 1 294 ? 14.560 21.121 49.523 1.00 18.79 294 PHE A CA 1
ATOM 2260 C C . PHE A 1 294 ? 13.515 22.071 48.953 1.00 16.26 294 PHE A C 1
ATOM 2261 O O . PHE A 1 294 ? 13.285 22.100 47.747 1.00 15.66 294 PHE A O 1
ATOM 2269 N N . THR A 1 295 ? 12.888 22.844 49.829 1.00 15.65 295 THR A N 1
ATOM 2270 C CA . THR A 1 295 ? 11.860 23.787 49.427 1.00 16.56 295 THR A CA 1
ATOM 2271 C C . THR A 1 295 ? 12.143 25.180 49.965 1.00 15.21 295 THR A C 1
ATOM 2272 O O . THR A 1 295 ? 11.405 25.698 50.803 1.00 14.85 295 THR A O 1
ATOM 2276 N N . PRO A 1 296 ? 13.226 25.807 49.495 1.00 15.22 296 PRO A N 1
ATOM 2277 C CA . PRO A 1 296 ? 13.561 27.152 49.963 1.00 15.78 296 PRO A CA 1
ATOM 2278 C C . PRO A 1 296 ? 12.610 28.202 49.401 1.00 16.33 296 PRO A C 1
ATOM 2279 O O . PRO A 1 296 ? 11.953 27.982 48.387 1.00 17.22 296 PRO A O 1
ATOM 2283 N N . PRO A 1 297 ? 12.503 29.354 50.077 1.00 16.03 297 PRO A N 1
ATOM 2284 C CA . PRO A 1 297 ? 11.609 30.397 49.564 1.00 15.83 297 PRO A CA 1
ATOM 2285 C C . PRO A 1 297 ? 12.253 30.951 48.296 1.00 15.21 297 PRO A C 1
ATOM 2286 O O . PRO A 1 297 ? 13.374 31.458 48.337 1.00 16.94 297 PRO A O 1
ATOM 2290 N N . LEU A 1 298 ? 11.554 30.827 47.169 1.00 15.72 298 LEU A N 1
ATOM 2291 C CA . LEU A 1 298 ? 12.087 31.276 45.885 1.00 14.81 298 LEU A CA 1
ATOM 2292 C C . LEU A 1 298 ? 11.752 32.737 45.617 1.00 15.26 298 LEU A C 1
ATOM 2293 O O . LEU A 1 298 ? 10.769 33.050 44.954 1.00 15.76 298 LEU A O 1
ATOM 2298 N N . SER A 1 299 ? 12.589 33.624 46.144 1.00 15.85 299 SER A N 1
ATOM 2299 C CA . SER A 1 299 ? 12.414 35.060 46.000 1.00 15.23 299 SER A CA 1
ATOM 2300 C C . SER A 1 299 ? 13.703 35.747 46.404 1.00 15.80 299 SER A C 1
ATOM 2301 O O . SER A 1 299 ? 14.359 35.333 47.360 1.00 14.85 299 SER A O 1
ATOM 2304 N N . HIS A 1 300 ? 14.063 36.796 45.677 1.00 14.39 300 HIS A N 1
ATOM 2305 C CA . HIS A 1 300 ? 15.272 37.543 45.992 1.00 17.45 300 HIS A CA 1
ATOM 2306 C C . HIS A 1 300 ? 15.072 38.445 47.209 1.00 17.41 300 HIS A C 1
ATOM 2307 O O . HIS A 1 300 ? 16.040 38.942 47.773 1.00 16.51 300 HIS A O 1
ATOM 2314 N N . LYS A 1 301 ? 13.819 38.638 47.618 1.00 17.38 301 LYS A N 1
ATOM 2315 C CA . LYS A 1 301 ? 13.513 39.508 48.748 1.00 17.04 301 LYS A CA 1
ATOM 2316 C C . LYS A 1 301 ? 13.293 38.747 50.045 1.00 17.19 301 LYS A C 1
ATOM 2317 O O . LYS A 1 301 ? 12.870 39.322 51.045 1.00 16.68 301 LYS A O 1
ATOM 2323 N N . ALA A 1 302 ? 13.598 37.451 50.025 1.00 16.29 302 ALA A N 1
ATOM 2324 C CA . ALA A 1 302 ? 13.462 36.605 51.206 1.00 15.61 302 ALA A CA 1
ATOM 2325 C C . ALA A 1 302 ? 14.807 36.445 51.921 1.00 16.35 302 ALA A C 1
ATOM 2326 O O . ALA A 1 302 ? 15.870 36.475 51.298 1.00 16.65 302 ALA A O 1
ATOM 2328 N N . ARG A 1 303 ? 14.744 36.294 53.238 1.00 16.35 303 ARG A N 1
ATOM 2329 C CA . ARG A 1 303 ? 15.924 36.082 54.058 1.00 16.96 303 ARG A CA 1
ATOM 2330 C C . ARG A 1 303 ? 15.561 34.933 54.988 1.00 17.19 303 ARG A C 1
ATOM 2331 O O . ARG A 1 303 ? 14.435 34.858 55.495 1.00 17.13 303 ARG A O 1
ATOM 2339 N N . VAL A 1 304 ? 16.514 34.033 55.193 1.00 15.50 304 VAL A N 1
ATOM 2340 C CA . VAL A 1 304 ? 16.308 32.877 56.046 1.00 16.50 304 VAL A CA 1
ATOM 2341 C C . VAL A 1 304 ? 17.159 32.982 57.293 1.00 16.09 304 VAL A C 1
ATOM 2342 O O . VAL A 1 304 ? 18.340 33.327 57.228 1.00 16.45 304 VAL A O 1
ATOM 2346 N N . ILE A 1 305 ? 16.550 32.703 58.436 1.00 16.10 305 ILE A N 1
ATOM 2347 C CA . ILE A 1 305 ? 17.270 32.730 59.699 1.00 16.65 305 ILE A CA 1
ATOM 2348 C C . ILE A 1 305 ? 17.215 31.334 60.296 1.00 17.70 305 ILE A C 1
ATOM 2349 O O . ILE A 1 305 ? 16.137 30.762 60.474 1.00 15.76 305 ILE A O 1
ATOM 2354 N N . ARG A 1 306 ? 18.388 30.776 60.577 1.00 19.84 306 ARG A N 1
ATOM 2355 C CA . ARG A 1 306 ? 18.502 29.448 61.177 1.00 21.12 306 ARG A CA 1
ATOM 2356 C C . ARG A 1 306 ? 19.792 29.447 61.980 1.00 21.94 306 ARG A C 1
ATOM 2357 O O . ARG A 1 306 ? 20.842 29.854 61.480 1.00 20.48 306 ARG A O 1
ATOM 2365 N N . LEU A 1 307 ? 19.719 28.995 63.225 1.00 23.63 307 LEU A N 1
ATOM 2366 C CA . LEU A 1 307 ? 20.890 28.992 64.091 1.00 26.29 307 LEU A CA 1
ATOM 2367 C C . LEU A 1 307 ? 21.659 27.677 64.104 1.00 27.86 307 LEU A C 1
ATOM 2368 O O . LEU A 1 307 ? 22.816 27.641 64.512 1.00 30.31 307 LEU A O 1
ATOM 2373 N N . ILE A 1 308 ? 21.021 26.598 63.665 1.00 29.22 308 ILE A N 1
ATOM 2374 C CA . ILE A 1 308 ? 21.678 25.294 63.649 1.00 30.73 308 ILE A CA 1
ATOM 2375 C C . ILE A 1 308 ? 21.879 24.759 62.233 1.00 32.78 308 ILE A C 1
ATOM 2376 O O . ILE A 1 308 ? 21.429 25.365 61.258 1.00 30.98 308 ILE A O 1
ATOM 2381 N N . THR A 1 309 ? 22.555 23.618 62.134 1.00 35.97 309 THR A N 1
ATOM 2382 C CA . THR A 1 309 ? 22.833 22.981 60.853 1.00 39.69 309 THR A CA 1
ATOM 2383 C C . THR A 1 309 ? 22.217 21.584 60.824 1.00 41.44 309 THR A C 1
ATOM 2384 O O . THR A 1 309 ? 21.809 21.054 61.857 1.00 41.24 309 THR A O 1
ATOM 2388 N N . GLY A 1 310 ? 22.151 20.993 59.636 1.00 43.24 310 GLY A N 1
ATOM 2389 C CA . GLY A 1 310 ? 21.581 19.665 59.503 1.00 44.56 310 GLY A CA 1
ATOM 2390 C C . GLY A 1 310 ? 20.280 19.692 58.727 1.00 45.12 310 GLY A C 1
ATOM 2391 O O . GLY A 1 310 ? 19.204 19.512 59.296 1.00 46.70 310 GLY A O 1
ATOM 2392 N N . GLU A 1 321 ? 5.769 17.196 69.996 1.00 30.85 321 GLU A N 1
ATOM 2393 C CA . GLU A 1 321 ? 4.577 18.019 70.096 1.00 30.16 321 GLU A CA 1
ATOM 2394 C C . GLU A 1 321 ? 4.918 19.412 70.615 1.00 26.90 321 GLU A C 1
ATOM 2395 O O . GLU A 1 321 ? 4.067 20.302 70.652 1.00 27.12 321 GLU A O 1
ATOM 2401 N N . GLY A 1 322 ? 6.171 19.603 71.004 1.00 25.02 322 GLY A N 1
ATOM 2402 C CA . GLY A 1 322 ? 6.576 20.894 71.523 1.00 24.11 322 GLY A CA 1
ATOM 2403 C C . GLY A 1 322 ? 7.501 21.661 70.606 1.00 23.05 322 GLY A C 1
ATOM 2404 O O . GLY A 1 322 ? 7.874 21.182 69.537 1.00 21.06 322 GLY A O 1
ATOM 2405 N N . TYR A 1 323 ? 7.857 22.867 71.036 1.00 21.38 323 TYR A N 1
ATOM 2406 C CA . TYR A 1 323 ? 8.756 23.733 70.290 1.00 20.67 323 TYR A CA 1
ATOM 2407 C C . TYR A 1 323 ? 10.179 23.182 70.348 1.00 22.60 323 TYR A C 1
ATOM 2408 O O . TYR A 1 323 ? 10.541 22.441 71.265 1.00 22.74 323 TYR A O 1
ATOM 2417 N N . HIS A 1 324 ? 10.985 23.572 69.367 1.00 21.22 324 HIS A N 1
ATOM 2418 C CA . HIS A 1 324 ? 12.369 23.140 69.286 1.00 21.11 324 HIS A CA 1
ATOM 2419 C C . HIS A 1 324 ? 13.263 24.255 69.811 1.00 20.85 324 HIS A C 1
ATOM 2420 O O . HIS A 1 324 ? 13.009 25.434 69.564 1.00 21.45 324 HIS A O 1
ATOM 2427 N N . GLN A 1 325 ? 14.313 23.879 70.533 1.00 20.97 325 GLN A N 1
ATOM 2428 C CA . GLN A 1 325 ? 15.229 24.861 71.106 1.00 21.79 325 GLN A CA 1
ATOM 2429 C C . GLN A 1 325 ? 15.825 25.805 70.065 1.00 20.85 325 GLN A C 1
ATOM 2430 O O . GLN A 1 325 ? 16.041 26.988 70.338 1.00 21.53 325 GLN A O 1
ATOM 2436 N N . SER A 1 326 ? 16.087 25.281 68.873 1.00 20.22 326 SER A N 1
ATOM 2437 C CA . SER A 1 326 ? 16.678 26.085 67.804 1.00 20.30 326 SER A CA 1
ATOM 2438 C C . SER A 1 326 ? 15.813 27.275 67.394 1.00 19.62 326 SER A C 1
ATOM 2439 O O . SER A 1 326 ? 16.333 28.288 66.926 1.00 22.04 326 SER A O 1
ATOM 2442 N N . LEU A 1 327 ? 14.498 27.148 67.560 1.00 19.42 327 LEU A N 1
ATOM 2443 C CA . LEU A 1 327 ? 13.576 28.228 67.222 1.00 18.41 327 LEU A CA 1
ATOM 2444 C C . LEU A 1 327 ? 13.359 29.118 68.443 1.00 19.03 327 LEU A C 1
ATOM 2445 O O . LEU A 1 327 ? 13.214 30.335 68.321 1.00 17.33 327 LEU A O 1
ATOM 2450 N N . ILE A 1 328 ? 13.329 28.505 69.621 1.00 18.45 328 ILE A N 1
ATOM 2451 C CA . ILE A 1 328 ? 13.175 29.263 70.851 1.00 19.58 328 ILE A CA 1
ATOM 2452 C C . ILE A 1 328 ? 14.373 30.212 70.963 1.00 19.30 328 ILE A C 1
ATOM 2453 O O . ILE A 1 328 ? 14.230 31.346 71.413 1.00 19.94 328 ILE A O 1
ATOM 2458 N N . ASP A 1 329 ? 15.546 29.762 70.520 1.00 19.16 329 ASP A N 1
ATOM 2459 C CA . ASP A 1 329 ? 16.754 30.588 70.596 1.00 21.18 329 ASP A CA 1
ATOM 2460 C C . ASP A 1 329 ? 16.805 31.763 69.620 1.00 21.40 329 ASP A C 1
ATOM 2461 O O . ASP A 1 329 ? 17.690 32.612 69.720 1.00 21.80 329 ASP A O 1
ATOM 2466 N N . ILE A 1 330 ? 15.876 31.817 68.668 1.00 20.40 330 ILE A N 1
ATOM 2467 C CA . ILE A 1 330 ? 15.847 32.946 67.744 1.00 19.64 330 ILE A CA 1
ATOM 2468 C C . ILE A 1 330 ? 15.025 34.038 68.428 1.00 20.56 330 ILE A C 1
ATOM 2469 O O . ILE A 1 330 ? 13.812 33.909 68.575 1.00 21.66 330 ILE A O 1
ATOM 2474 N N . THR A 1 331 ? 15.693 35.107 68.847 1.00 20.05 331 THR A N 1
ATOM 2475 C CA . THR A 1 331 ? 15.030 36.196 69.559 1.00 21.26 331 THR A CA 1
ATOM 2476 C C . THR A 1 331 ? 14.240 37.146 68.674 1.00 20.51 331 THR A C 1
ATOM 2477 O O . THR A 1 331 ? 14.568 37.347 67.511 1.00 21.71 331 THR A O 1
ATOM 2481 N N . PRO A 1 332 ? 13.169 37.740 69.219 1.00 21.40 332 PRO A N 1
ATOM 2482 C CA . PRO A 1 332 ? 12.342 38.683 68.465 1.00 22.47 332 PRO A CA 1
ATOM 2483 C C . PRO A 1 332 ? 13.194 39.860 67.989 1.00 23.39 332 PRO A C 1
ATOM 2484 O O . PRO A 1 332 ? 12.924 40.446 66.943 1.00 23.12 332 PRO A O 1
ATOM 2488 N N . GLN A 1 333 ? 14.225 40.202 68.761 1.00 23.24 333 GLN A N 1
ATOM 2489 C CA . GLN A 1 333 ? 15.105 41.311 68.395 1.00 25.74 333 GLN A CA 1
ATOM 2490 C C . GLN A 1 333 ? 15.910 40.984 67.139 1.00 24.57 333 GLN A C 1
ATOM 2491 O O . GLN A 1 333 ? 16.103 41.842 66.285 1.00 25.23 333 GLN A O 1
ATOM 2497 N N . ARG A 1 334 ? 16.379 39.745 67.022 1.00 23.63 334 ARG A N 1
ATOM 2498 C CA . ARG A 1 334 ? 17.142 39.347 65.841 1.00 26.27 334 ARG A CA 1
ATOM 2499 C C . ARG A 1 334 ? 16.245 39.462 64.607 1.00 25.00 334 ARG A C 1
ATOM 2500 O O . ARG A 1 334 ? 16.645 40.015 63.580 1.00 25.65 334 ARG A O 1
ATOM 2508 N N . VAL A 1 335 ? 15.025 38.944 64.723 1.00 23.73 335 VAL A N 1
ATOM 2509 C CA . VAL A 1 335 ? 14.054 38.976 63.634 1.00 21.30 335 VAL A CA 1
ATOM 2510 C C . VAL A 1 335 ? 13.651 40.409 63.290 1.00 21.68 335 VAL A C 1
ATOM 2511 O O . VAL A 1 335 ? 13.557 40.781 62.116 1.00 19.37 335 VAL A O 1
ATOM 2515 N N . LEU A 1 336 ? 13.420 41.217 64.317 1.00 21.74 336 LEU A N 1
ATOM 2516 C CA . LEU A 1 336 ? 13.031 42.609 64.111 1.00 24.13 336 LEU A CA 1
ATOM 2517 C C . LEU A 1 336 ? 14.089 43.372 63.314 1.00 25.09 336 LEU A C 1
ATOM 2518 O O . LEU A 1 336 ? 13.764 44.166 62.432 1.00 26.75 336 LEU A O 1
ATOM 2523 N N . GLU A 1 337 ? 15.354 43.129 63.637 1.00 27.71 337 GLU A N 1
ATOM 2524 C CA . GLU A 1 337 ? 16.461 43.785 62.949 1.00 29.48 337 GLU A CA 1
ATOM 2525 C C . GLU A 1 337 ? 16.513 43.410 61.476 1.00 29.24 337 GLU A C 1
ATOM 2526 O O . GLU A 1 337 ? 16.761 44.256 60.618 1.00 27.51 337 GLU A O 1
ATOM 2532 N N . GLU A 1 338 ? 16.295 42.132 61.188 1.00 28.06 338 GLU A N 1
ATOM 2533 C CA . GLU A 1 338 ? 16.305 41.655 59.809 1.00 28.72 338 GLU A CA 1
ATOM 2534 C C . GLU A 1 338 ? 15.107 42.241 59.059 1.00 26.62 338 GLU A C 1
ATOM 2535 O O . GLU A 1 338 ? 15.205 42.605 57.884 1.00 24.57 338 GLU A O 1
ATOM 2541 N N . LEU A 1 339 ? 13.977 42.325 59.754 1.00 25.23 339 LEU A N 1
ATOM 2542 C CA . LEU A 1 339 ? 12.751 42.848 59.173 1.00 24.52 339 LEU A CA 1
ATOM 2543 C C . LEU A 1 339 ? 12.865 44.342 58.850 1.00 23.45 339 LEU A C 1
ATOM 2544 O O . LEU A 1 339 ? 12.568 44.754 57.732 1.00 22.05 339 LEU A O 1
ATOM 2549 N N . ASN A 1 340 ? 13.303 45.154 59.807 1.00 24.24 340 ASN A N 1
ATOM 2550 C CA . ASN A 1 340 ? 13.425 46.587 59.546 1.00 25.72 340 ASN A CA 1
ATOM 2551 C C . ASN A 1 340 ? 14.351 46.879 58.364 1.00 26.64 340 ASN A C 1
ATOM 2552 O O . ASN A 1 340 ? 14.156 47.855 57.638 1.00 27.08 340 ASN A O 1
ATOM 2557 N N . ALA A 1 341 ? 15.353 46.028 58.163 1.00 27.53 341 ALA A N 1
ATOM 2558 C CA . ALA A 1 341 ? 16.298 46.220 57.061 1.00 26.62 341 ALA A CA 1
ATOM 2559 C C . ALA A 1 341 ? 15.607 46.050 55.714 1.00 26.28 341 ALA A C 1
ATOM 2560 O O . ALA A 1 341 ? 15.775 46.868 54.808 1.00 26.54 341 ALA A O 1
ATOM 2562 N N . LEU A 1 342 ? 14.830 44.979 55.584 1.00 24.32 342 LEU A N 1
ATOM 2563 C CA . LEU A 1 342 ? 14.107 44.707 54.346 1.00 23.28 342 LEU A CA 1
ATOM 2564 C C . LEU A 1 342 ? 13.008 45.743 54.132 1.00 25.00 342 LEU A C 1
ATOM 2565 O O . LEU A 1 342 ? 12.687 46.090 52.997 1.00 23.83 342 LEU A O 1
ATOM 2570 N N . LEU A 1 343 ? 12.424 46.229 55.224 1.00 24.56 343 LEU A N 1
ATOM 2571 C CA . LEU A 1 343 ? 11.376 47.233 55.115 1.00 27.12 343 LEU A CA 1
ATOM 2572 C C . LEU A 1 343 ? 11.977 48.532 54.591 1.00 27.33 343 LEU A C 1
ATOM 2573 O O . LEU A 1 343 ? 11.343 49.242 53.811 1.00 27.59 343 LEU A O 1
ATOM 2578 N N . LEU A 1 344 ? 13.207 48.830 55.003 1.00 29.00 344 LEU A N 1
ATOM 2579 C CA . LEU A 1 344 ? 13.890 50.044 54.556 1.00 31.46 344 LEU A CA 1
ATOM 2580 C C . LEU A 1 344 ? 14.171 49.971 53.055 1.00 32.43 344 LEU A C 1
ATOM 2581 O O . LEU A 1 344 ? 13.910 50.924 52.320 1.00 32.18 344 LEU A O 1
ATOM 2586 N N . GLN A 1 345 ? 14.706 48.834 52.616 1.00 34.06 345 GLN A N 1
ATOM 2587 C CA . GLN A 1 345 ? 15.028 48.599 51.208 1.00 34.66 345 GLN A CA 1
ATOM 2588 C C . GLN A 1 345 ? 13.807 48.862 50.334 1.00 36.04 345 GLN A C 1
ATOM 2589 O O . GLN A 1 345 ? 13.898 49.494 49.282 1.00 35.07 345 GLN A O 1
ATOM 2595 N N . GLU A 1 346 ? 12.664 48.358 50.780 1.00 36.41 346 GLU A N 1
ATOM 2596 C CA . GLU A 1 346 ? 11.419 48.521 50.048 1.00 38.29 346 GLU A CA 1
ATOM 2597 C C . GLU A 1 346 ? 11.015 49.991 49.921 1.00 38.49 346 GLU A C 1
ATOM 2598 O O . GLU A 1 346 ? 10.520 50.413 48.876 1.00 38.10 346 GLU A O 1
ATOM 2604 N N . GLU A 1 347 ? 11.230 50.771 50.976 1.00 39.16 347 GLU A N 1
ATOM 2605 C CA . GLU A 1 347 ? 10.881 52.190 50.939 1.00 40.90 347 GLU A CA 1
ATOM 2606 C C . GLU A 1 347 ? 11.813 52.952 50.001 1.00 40.89 347 GLU A C 1
ATOM 2607 O O . GLU A 1 347 ? 11.368 53.774 49.199 1.00 41.16 347 GLU A O 1
ATOM 2613 N N . ALA A 1 348 ? 13.107 52.665 50.104 1.00 40.04 348 ALA A N 1
ATOM 2614 C CA . ALA A 1 348 ? 14.108 53.325 49.278 1.00 40.70 348 ALA A CA 1
ATOM 2615 C C . ALA A 1 348 ? 13.845 53.103 47.792 1.00 41.75 348 ALA A C 1
ATOM 2616 O O . ALA A 1 348 ? 13.147 52.126 47.444 1.00 41.87 348 ALA A O 1
#

B-factor: mean 29.01, std 11.66, range [12.64, 76.28]

Solvent-accessible surface area: 15256 Å² total

Nearest PDB structures (foldseek):
  1psw-assembly1_A  TM=1.003E+00  e=8.177E-60  Escherichia coli
  3tov-assembly1_A  TM=8.301E-01  e=7.540E-16  Veillonella parvula DSM 2008
  3tov-assembly2_B  TM=8.178E-01  e=1.232E-14  Veillonella parvula DSM 2008
  4neq-assembly1_A-2  TM=5.311E-01  e=3.836E-06  Methanocaldococcus jannaschii DSM 2661
  8b63-assembly1_A  TM=4.397E-01  e=4.767E-05  Pseudomonas aeruginosa

Sequence (319 aa):
KILVIGPSWVGDSQSLYRTLQARYPQAIIDVAPAWCRPLLSRPEVNEAIPEIGERRKLGHSLREKRYDRAYVLPNSFKSALVPLFAGIPHRTGWRGERYGLLNDVRVLDKEAWPLVERYIALAYDKGIRTAQDLPQPLLWPQLQVSEGEKSYTCNQFSLSSERPIGFCPGAEFGPAKRWPHYHYAELAKQLIDEGYQVVLFGSAKDHEAGNEILAALNTEQQAWCRNLAGETQLDQAVILIAACKAIVTNDSGLHVAAALNRPLVALYGPSSPDFTPPLSHKARVIRLITGEGYHQSLIDITPQRVLEELNALLLQEEA